Protein AF-A0A945B4C6-F1 (afdb_monomer)

Foldseek 3Di:
DDDPPPPDDDDPPPPPPPPPDPPVVVVVVVVVVVVVVLVVLLVLQLVCLVVCCVPPCVPCQLVLLVVQLVVLLVLLVVQVVPCPDDDDLSNQLVVQLVVCCCPVDVVVVVVVVLVCLQPQDDDPDPVSVVVNVVSVNVSSSSSNSSSLSSLLSSLVSVLVVLVVVLVVLLVVLLVLLLVLLVVCVVVVHDADLVVLVVLVVVLVCLSVVLSSCSNRDSHRDNNCVSSVVSSVSNSVSSNCNNNRDDDDD

Mean predicted aligned error: 11.09 Å

Sequence (249 aa):
MAVEQTQHSAPSQYVQRKKHVPLTLRILSGFFDLLGFLLLAWLIAVAIEWGGMMVIWPEEGSTHSERMLKQELGYLNDDFATSITGSSPALAAFDAAIFVKFYVFEWTHLIHFYDWLKNAPVDASSIRLSIARVAWTVSDYFQALMNTTLIFAVRVTVATLSMPAFLLIGTAALIDGLVQRELRIYGGGIERAMVYHHVKPWIKPAIMSTWFFYLGIPFSIHPNLIFVPAMIVFGMAIFLTSALFKKHL

Secondary structure (DSSP, 8-state):
--------PPP-----------HHHHHHHHHHHHHHHHHHHHHHHHHHHHHHHHHT-TTTTHHHHHHHHHHHHHHHHHHHHH--SSS-HHHHHHHHHHHHIIIIIITTTHHHHHHHHHT----S-HHHHHHHHHHHHHHHHHHHHHHHHHHHHHHHHHHHHHHHHHHHHHHHHHHHHHHHHHHHHHTTPPP-HHHHHHHGGGHHHHHHHHHHHHHH-SS---HHHHHHHHHHHHHHHHHHHHHT-----

Solvent-accessible surface area (backbone atoms only — not comparable to full-atom values): 13732 Å² total; per-residue (Å²): 136,84,82,81,79,78,79,80,77,76,82,80,79,76,76,77,73,76,76,84,70,56,69,68,60,54,53,50,50,50,51,52,52,49,52,51,50,52,52,51,44,50,54,49,35,46,51,50,50,58,48,32,33,71,72,75,37,59,90,49,43,34,54,50,37,50,51,36,41,54,46,50,54,45,54,32,52,55,57,43,78,70,47,90,78,64,91,42,74,40,54,58,22,51,51,43,27,51,49,49,46,42,63,66,29,56,73,64,43,49,54,61,53,46,54,53,36,64,64,53,80,86,54,98,49,76,68,54,44,54,51,43,54,52,32,45,54,52,32,34,58,49,49,28,48,52,34,46,51,39,44,46,42,27,45,52,41,50,55,57,68,45,46,62,54,47,50,54,43,36,51,50,24,33,54,53,12,44,53,50,29,50,53,35,63,77,66,71,54,86,84,52,60,67,56,29,68,67,39,55,71,48,48,62,51,41,57,52,46,50,53,51,51,68,58,50,50,97,62,73,69,68,64,64,76,56,51,50,62,43,41,50,54,37,18,52,35,37,18,50,36,40,34,32,57,86,72,89,128

pLDDT: mean 79.24, std 12.28, range [40.47, 95.56]

Structure (mmCIF, N/CA/C/O backbone):
data_AF-A0A945B4C6-F1
#
_entry.id   AF-A0A945B4C6-F1
#
loop_
_atom_site.group_PDB
_atom_site.id
_atom_site.type_symbol
_atom_site.label_atom_id
_atom_site.label_alt_id
_atom_site.label_comp_id
_atom_site.label_asym_id
_atom_site.label_entity_id
_atom_site.label_seq_id
_atom_site.pdbx_PDB_ins_code
_atom_site.Cartn_x
_atom_site.Cartn_y
_atom_site.Cartn_z
_atom_site.occupancy
_atom_site.B_iso_or_equiv
_atom_site.auth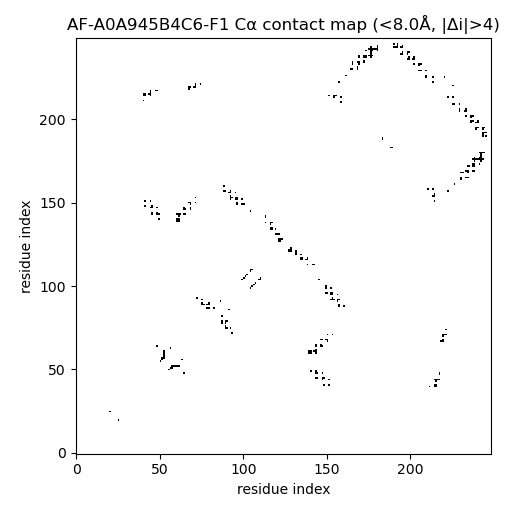_seq_id
_atom_site.auth_comp_id
_atom_site.auth_asym_id
_atom_site.auth_atom_id
_atom_site.pdbx_PDB_model_num
ATOM 1 N N . MET A 1 1 ? 9.397 -59.838 52.234 1.00 41.81 1 MET A N 1
ATOM 2 C CA . MET A 1 1 ? 9.387 -59.227 50.889 1.00 41.81 1 MET A CA 1
ATOM 3 C C . MET A 1 1 ? 8.924 -57.791 51.043 1.00 41.81 1 MET A C 1
ATOM 5 O O . MET A 1 1 ? 7.735 -57.563 51.209 1.00 41.81 1 MET A O 1
ATOM 9 N N . ALA A 1 2 ? 9.866 -56.853 51.124 1.00 41.44 2 ALA A N 1
ATOM 10 C CA . ALA A 1 2 ? 9.565 -55.427 51.142 1.00 41.44 2 ALA A CA 1
ATOM 11 C C . ALA A 1 2 ? 9.464 -54.963 49.685 1.00 41.44 2 ALA A C 1
ATOM 13 O O . ALA A 1 2 ? 10.408 -55.145 48.920 1.00 41.44 2 ALA A O 1
ATOM 14 N N . VAL A 1 3 ? 8.296 -54.460 49.291 1.00 47.47 3 VAL A N 1
ATOM 15 C CA . VAL A 1 3 ? 8.064 -53.903 47.957 1.00 47.47 3 VAL A CA 1
ATOM 16 C C . VAL A 1 3 ? 8.621 -52.485 47.961 1.00 47.47 3 VAL A C 1
ATOM 18 O O . VAL A 1 3 ? 8.079 -51.592 48.608 1.00 47.47 3 VAL A O 1
ATOM 21 N N . GLU A 1 4 ? 9.741 -52.313 47.273 1.00 46.88 4 GLU A N 1
ATOM 22 C CA . GLU A 1 4 ? 10.384 -51.034 47.005 1.00 46.88 4 GLU A CA 1
ATOM 23 C C . GLU A 1 4 ? 9.466 -50.213 46.083 1.00 46.88 4 GLU A C 1
ATOM 25 O O . GLU A 1 4 ? 9.314 -50.507 44.897 1.00 46.88 4 GLU A O 1
ATOM 30 N N . GLN A 1 5 ? 8.767 -49.224 46.647 1.00 50.06 5 GLN A N 1
ATOM 31 C CA . GLN A 1 5 ? 7.977 -48.270 45.872 1.00 50.06 5 GLN A CA 1
ATOM 32 C C . GLN A 1 5 ? 8.931 -47.347 45.112 1.00 50.06 5 GLN A C 1
ATOM 34 O O . GLN A 1 5 ? 9.469 -46.385 45.657 1.00 50.06 5 GLN A O 1
ATOM 39 N N . THR A 1 6 ? 9.128 -47.638 43.831 1.00 50.03 6 THR A N 1
ATOM 40 C CA . THR A 1 6 ? 9.821 -46.758 42.895 1.00 50.03 6 THR A CA 1
ATOM 41 C C . THR A 1 6 ? 9.000 -45.484 42.688 1.00 50.03 6 THR A C 1
ATOM 43 O O . THR A 1 6 ? 7.986 -45.450 41.993 1.00 50.03 6 THR A O 1
ATOM 46 N N . GLN A 1 7 ? 9.452 -44.407 43.326 1.0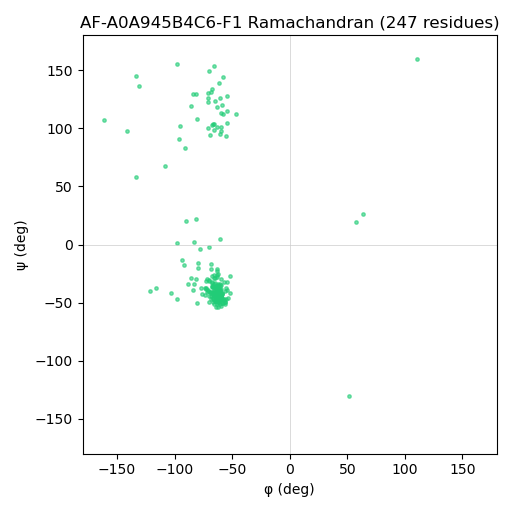0 48.84 7 GLN A N 1
ATOM 47 C CA . GLN A 1 7 ? 8.984 -43.043 43.115 1.00 48.84 7 GLN A CA 1
ATOM 48 C C . GLN A 1 7 ? 9.213 -42.657 41.643 1.00 48.84 7 GLN A C 1
ATOM 50 O O . GLN A 1 7 ? 10.330 -42.349 41.231 1.00 48.84 7 GLN A O 1
ATOM 55 N N . HIS A 1 8 ? 8.159 -42.693 40.827 1.00 48.56 8 HIS A N 1
ATOM 56 C CA . HIS A 1 8 ? 8.165 -42.076 39.502 1.00 48.56 8 HIS A CA 1
ATOM 57 C C . HIS A 1 8 ? 8.231 -40.553 39.668 1.00 48.56 8 HIS A C 1
ATOM 59 O O . HIS A 1 8 ? 7.246 -39.897 40.007 1.00 48.56 8 HIS A O 1
ATOM 65 N N . SER A 1 9 ? 9.417 -39.992 39.452 1.00 52.03 9 SER A N 1
ATOM 66 C CA . SER A 1 9 ? 9.641 -38.558 39.322 1.00 52.03 9 SER A CA 1
ATOM 67 C C . SER A 1 9 ? 8.894 -38.034 38.092 1.00 52.03 9 SER A C 1
ATOM 69 O O . SER A 1 9 ? 9.147 -38.439 36.959 1.00 52.03 9 SER A O 1
ATOM 71 N N . ALA A 1 10 ? 7.941 -37.128 38.315 1.00 52.56 10 ALA A N 1
ATOM 72 C CA . ALA A 1 10 ? 7.267 -36.414 37.238 1.00 52.56 10 ALA A CA 1
ATOM 73 C C . ALA A 1 10 ? 8.290 -35.576 36.440 1.00 52.56 10 ALA A C 1
ATOM 75 O O . ALA A 1 10 ? 9.156 -34.943 37.053 1.00 52.56 10 ALA A O 1
ATOM 76 N N . PRO A 1 11 ? 8.205 -35.523 35.097 1.00 47.62 11 PRO A N 1
ATOM 77 C CA . PRO A 1 11 ? 9.085 -34.674 34.309 1.00 47.62 11 PRO A CA 1
ATOM 78 C C . PRO A 1 11 ? 8.804 -33.208 34.647 1.00 47.62 11 PRO A C 1
ATOM 80 O O . PRO A 1 11 ? 7.673 -32.728 34.537 1.00 47.62 11 PRO A O 1
ATOM 83 N N . SER A 1 12 ? 9.845 -32.491 35.069 1.00 51.16 12 SER A N 1
ATOM 84 C CA . SER A 1 12 ? 9.800 -31.051 35.283 1.00 51.16 12 SER A CA 1
ATOM 85 C C . SER A 1 12 ? 9.399 -30.368 33.974 1.00 51.16 12 SER A C 1
ATOM 87 O O . SER A 1 12 ? 10.134 -30.363 32.987 1.00 51.16 12 SER A O 1
ATOM 89 N N . GLN A 1 13 ? 8.203 -29.778 33.944 1.00 51.09 13 GLN A N 1
ATOM 90 C CA . GLN A 1 13 ? 7.844 -28.844 32.887 1.00 51.09 13 GLN A CA 1
ATOM 91 C C . GLN A 1 13 ? 8.792 -27.650 32.995 1.00 51.09 13 GLN A C 1
ATOM 93 O O . GLN A 1 13 ? 8.626 -26.780 33.850 1.00 51.09 13 GLN A O 1
ATOM 98 N N . TYR A 1 14 ? 9.810 -27.614 32.136 1.00 46.25 14 TYR A N 1
ATOM 99 C CA . TYR A 1 14 ? 10.615 -26.424 31.917 1.00 46.25 14 TYR A CA 1
ATOM 100 C C . TYR A 1 14 ? 9.674 -25.325 31.426 1.00 46.25 14 TYR A C 1
ATOM 102 O O . TYR A 1 14 ? 9.318 -25.258 30.249 1.00 46.25 14 TYR A O 1
ATOM 110 N N . VAL A 1 15 ? 9.246 -24.463 32.348 1.00 54.84 15 VAL A N 1
ATOM 111 C CA . VAL A 1 15 ? 8.607 -23.193 32.026 1.00 54.84 15 VAL A CA 1
ATOM 112 C C . VAL A 1 15 ? 9.641 -22.406 31.230 1.00 54.84 15 VAL A C 1
ATOM 114 O O . VAL A 1 15 ? 10.547 -21.793 31.792 1.00 54.84 15 VAL A O 1
ATOM 117 N N . GLN A 1 16 ? 9.544 -22.487 29.903 1.00 52.88 16 GLN A N 1
ATOM 118 C CA . GLN A 1 16 ? 10.288 -21.668 28.954 1.00 52.88 16 GLN A CA 1
ATOM 119 C C . GLN A 1 16 ? 10.013 -20.203 29.306 1.00 52.88 16 GLN A C 1
ATOM 121 O O . GLN A 1 16 ? 9.003 -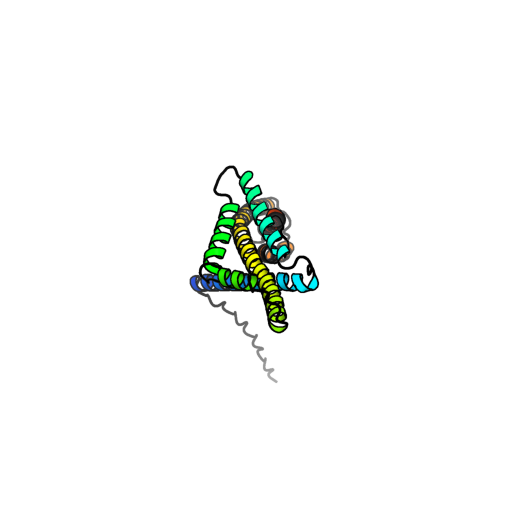19.617 28.909 1.00 52.88 16 GLN A O 1
ATOM 126 N N . ARG A 1 17 ? 10.891 -19.617 30.125 1.00 51.50 17 ARG A N 1
ATOM 127 C CA . ARG A 1 17 ? 10.840 -18.211 30.507 1.00 51.50 17 ARG A CA 1
ATOM 128 C C . ARG A 1 17 ? 11.094 -17.420 29.233 1.00 51.50 17 ARG A C 1
ATOM 130 O O . ARG A 1 17 ? 12.240 -17.300 28.807 1.00 51.50 17 ARG A O 1
ATOM 137 N N . LYS A 1 18 ? 10.022 -16.935 28.591 1.00 59.25 18 LYS A N 1
ATOM 138 C CA . LYS A 1 18 ? 10.114 -16.056 27.418 1.00 59.25 18 LYS A CA 1
ATOM 139 C C . LYS A 1 18 ? 11.136 -14.970 27.736 1.00 59.25 18 LYS A C 1
ATOM 141 O O . LYS A 1 18 ? 10.917 -14.167 28.641 1.00 59.25 18 LYS A O 1
ATOM 146 N N . LYS A 1 19 ? 12.270 -15.000 27.034 1.00 63.59 19 LYS A N 1
ATOM 147 C CA . LYS A 1 19 ? 13.360 -14.042 27.212 1.00 63.59 19 LYS A CA 1
ATOM 148 C C . LYS A 1 19 ? 12.760 -12.646 27.041 1.00 63.59 19 LYS A C 1
ATOM 150 O O . LYS A 1 19 ? 12.238 -12.332 25.972 1.00 63.59 19 LYS A O 1
ATOM 155 N N . HIS A 1 20 ? 12.755 -11.850 28.109 1.00 63.00 20 HIS A N 1
ATOM 156 C CA . HIS A 1 20 ? 12.256 -10.480 28.070 1.00 63.00 20 HIS A CA 1
ATOM 157 C C . HIS A 1 20 ? 13.230 -9.654 27.234 1.00 63.00 20 HIS A C 1
ATOM 159 O O . HIS A 1 20 ? 14.272 -9.214 27.709 1.00 63.00 20 HIS A O 1
ATOM 165 N N . VAL A 1 21 ? 12.919 -9.530 25.949 1.00 76.25 21 VAL A N 1
ATOM 166 C CA . VAL A 1 21 ? 13.661 -8.688 25.016 1.00 76.25 21 VAL A CA 1
ATOM 167 C C . VAL A 1 21 ? 13.352 -7.229 25.374 1.00 76.25 21 VAL A C 1
ATOM 169 O O . VAL A 1 21 ? 12.168 -6.909 25.538 1.00 76.25 21 VAL A O 1
ATOM 172 N N . PRO A 1 22 ? 14.355 -6.347 25.533 1.00 85.06 22 PRO A N 1
ATOM 173 C CA . PRO A 1 22 ? 14.095 -4.940 25.821 1.00 85.06 22 PRO A CA 1
ATOM 174 C C . PRO A 1 22 ? 13.236 -4.315 24.714 1.00 85.06 22 PRO A C 1
ATOM 176 O O . PRO A 1 22 ? 13.368 -4.664 23.539 1.00 85.06 22 PRO A O 1
ATOM 179 N N . LEU A 1 23 ? 12.341 -3.396 25.095 1.00 83.00 23 LEU A N 1
ATOM 180 C CA . LEU A 1 23 ? 11.360 -2.782 24.190 1.00 83.00 23 LEU A CA 1
ATOM 181 C C . LEU A 1 23 ? 12.024 -2.152 22.955 1.00 83.00 23 LEU A C 1
ATOM 183 O O . LEU A 1 23 ? 11.520 -2.308 21.847 1.00 83.00 23 LEU A O 1
ATOM 187 N N . THR A 1 24 ? 13.182 -1.518 23.138 1.00 84.81 24 THR A N 1
ATOM 188 C CA . THR A 1 24 ? 13.981 -0.908 22.065 1.00 84.81 24 THR A CA 1
ATOM 189 C C . THR A 1 24 ? 14.401 -1.925 21.008 1.00 84.81 24 THR A C 1
ATOM 191 O O . THR A 1 24 ? 14.225 -1.688 19.818 1.00 84.81 24 THR A O 1
ATOM 194 N N . LEU A 1 25 ? 14.882 -3.095 21.432 1.00 85.19 25 LEU A N 1
ATOM 195 C CA . LEU A 1 25 ? 15.325 -4.156 20.530 1.00 85.19 25 LEU A CA 1
ATOM 196 C C . LEU A 1 25 ? 14.146 -4.799 19.788 1.00 85.19 25 LEU A C 1
ATOM 198 O O . LEU A 1 25 ? 14.299 -5.211 18.646 1.00 85.19 25 LEU A O 1
ATOM 202 N N . ARG A 1 26 ? 12.961 -4.836 20.411 1.00 83.56 26 ARG A N 1
ATOM 203 C CA . ARG A 1 26 ? 11.725 -5.322 19.780 1.00 83.56 26 ARG A CA 1
ATOM 204 C C . ARG A 1 26 ? 11.167 -4.349 18.736 1.00 83.56 26 ARG A C 1
ATOM 206 O O . ARG A 1 26 ? 10.640 -4.790 17.720 1.00 83.56 26 ARG A O 1
ATOM 213 N N . ILE A 1 27 ? 11.258 -3.042 18.988 1.00 86.50 27 ILE A N 1
ATOM 214 C CA . ILE A 1 27 ? 10.888 -2.013 18.002 1.00 86.50 27 ILE A CA 1
ATOM 215 C C . ILE A 1 27 ? 11.864 -2.067 16.825 1.00 86.50 27 ILE A C 1
ATOM 217 O O . ILE A 1 27 ? 11.433 -2.095 15.677 1.00 86.50 27 ILE A O 1
ATOM 221 N N . LEU A 1 28 ? 13.164 -2.154 17.116 1.00 89.25 28 LEU A N 1
ATOM 222 C CA . LEU A 1 28 ? 14.202 -2.243 16.096 1.00 89.25 28 LEU A CA 1
ATOM 223 C C . LEU A 1 28 ? 14.050 -3.501 15.232 1.00 89.25 28 LEU A C 1
ATOM 225 O O . LEU A 1 28 ? 14.085 -3.399 14.011 1.00 89.25 28 LEU A O 1
ATOM 229 N N . SER A 1 29 ? 13.827 -4.672 15.841 1.00 86.62 29 SER A N 1
ATOM 230 C CA . SER A 1 29 ? 13.591 -5.903 15.078 1.00 86.62 29 SER A CA 1
ATOM 231 C C . SER A 1 29 ? 12.341 -5.785 14.206 1.00 86.62 29 SER A C 1
ATOM 233 O O . SER A 1 29 ? 12.396 -6.110 13.030 1.00 86.62 29 SER A O 1
ATOM 235 N N . GLY A 1 30 ? 11.248 -5.229 14.744 1.00 86.19 30 GLY A N 1
ATOM 236 C CA . GLY A 1 30 ? 10.017 -5.016 13.982 1.00 86.19 30 GLY A CA 1
ATOM 237 C C . GLY A 1 30 ? 10.186 -4.061 12.795 1.00 86.19 30 GLY A C 1
ATOM 238 O O . GLY A 1 30 ? 9.563 -4.268 11.758 1.00 86.19 30 GLY A O 1
ATOM 239 N N . PHE A 1 31 ? 11.045 -3.045 12.916 1.00 86.81 31 PHE A N 1
ATOM 240 C CA . PHE A 1 31 ? 11.385 -2.156 11.804 1.00 86.81 31 PHE A CA 1
ATOM 241 C C . PHE A 1 31 ? 12.116 -2.903 10.681 1.00 86.81 31 PHE A C 1
ATOM 243 O O . PHE A 1 31 ? 11.747 -2.767 9.517 1.00 86.81 31 PHE A O 1
ATOM 250 N N . PHE A 1 32 ? 13.112 -3.729 11.018 1.00 88.81 32 PHE A N 1
ATOM 251 C CA . PHE A 1 32 ? 13.812 -4.545 10.022 1.00 88.81 32 PHE A CA 1
ATOM 252 C C . PHE A 1 32 ? 12.913 -5.620 9.405 1.00 88.81 32 PHE A C 1
ATOM 254 O O . PHE A 1 32 ? 13.004 -5.855 8.203 1.00 88.81 32 PHE A O 1
ATOM 261 N N . ASP A 1 33 ? 12.010 -6.217 10.185 1.00 87.06 33 ASP A N 1
ATOM 262 C CA . ASP A 1 33 ? 11.016 -7.168 9.679 1.00 87.06 33 ASP A CA 1
ATOM 263 C C . ASP A 1 33 ? 10.071 -6.494 8.670 1.00 87.06 33 ASP A C 1
ATOM 265 O O . ASP A 1 33 ? 9.788 -7.055 7.611 1.00 87.06 33 ASP A O 1
ATOM 269 N N . LEU A 1 34 ? 9.618 -5.267 8.961 1.00 86.62 34 LEU A N 1
ATOM 270 C CA . LEU A 1 34 ? 8.797 -4.473 8.044 1.00 86.62 34 LEU A CA 1
ATOM 271 C C . LEU A 1 34 ? 9.572 -4.116 6.772 1.00 86.62 34 LEU A C 1
ATOM 273 O O . LEU A 1 34 ? 9.042 -4.266 5.674 1.00 86.62 34 LEU A O 1
ATOM 277 N N . LEU A 1 35 ? 10.823 -3.673 6.906 1.00 87.62 35 LEU A N 1
ATOM 278 C CA . LEU A 1 35 ? 11.669 -3.338 5.763 1.00 87.62 35 LEU A CA 1
ATOM 279 C C . LEU A 1 35 ? 11.918 -4.565 4.876 1.00 87.62 35 LEU A C 1
ATOM 281 O O . LEU A 1 35 ? 11.798 -4.476 3.657 1.00 87.62 35 LEU A O 1
ATOM 285 N N . GLY A 1 36 ? 12.205 -5.718 5.485 1.00 88.31 36 GLY A N 1
ATOM 286 C CA . GLY A 1 36 ? 12.364 -6.988 4.781 1.00 88.31 36 GLY A CA 1
ATOM 287 C C . GLY A 1 36 ? 11.081 -7.429 4.078 1.00 88.31 36 GLY A C 1
ATOM 288 O O . GLY A 1 36 ? 11.134 -7.866 2.932 1.00 88.31 36 GLY A O 1
ATOM 289 N N . PHE A 1 37 ? 9.923 -7.256 4.721 1.00 88.31 37 PHE A N 1
ATOM 290 C CA . PHE A 1 37 ? 8.619 -7.523 4.112 1.00 88.31 37 PHE A CA 1
ATOM 291 C C . PHE A 1 37 ? 8.349 -6.619 2.904 1.00 88.31 37 PHE A C 1
ATOM 293 O O . PHE A 1 37 ? 7.941 -7.118 1.858 1.00 88.31 37 PHE A O 1
ATOM 300 N N . LEU A 1 38 ? 8.602 -5.312 3.021 1.00 89.56 38 LEU A N 1
ATOM 301 C CA . LEU A 1 38 ? 8.417 -4.364 1.920 1.00 89.56 38 LEU A CA 1
ATOM 302 C C . LEU A 1 38 ? 9.365 -4.662 0.758 1.00 89.56 38 LEU A C 1
ATOM 304 O O . LEU A 1 38 ? 8.935 -4.659 -0.391 1.00 89.56 38 LEU A O 1
ATOM 308 N N . LEU A 1 39 ? 10.629 -4.979 1.045 1.00 89.44 39 LEU A N 1
ATOM 309 C CA . LEU A 1 39 ? 11.600 -5.354 0.021 1.00 89.44 39 LEU A CA 1
ATOM 310 C C . LEU A 1 39 ? 11.186 -6.647 -0.688 1.00 89.44 39 LEU A C 1
ATOM 312 O O . LEU A 1 39 ? 11.222 -6.711 -1.913 1.00 89.44 39 LEU A O 1
ATOM 316 N N . LEU A 1 40 ? 10.740 -7.659 0.061 1.00 90.38 40 LEU A N 1
ATOM 317 C CA . LEU A 1 40 ? 10.232 -8.902 -0.515 1.00 90.38 40 LEU A CA 1
ATOM 318 C C . LEU A 1 40 ? 8.987 -8.655 -1.379 1.00 90.38 40 LEU A C 1
ATOM 320 O O . LEU A 1 40 ? 8.904 -9.180 -2.485 1.00 90.38 40 LEU A O 1
ATOM 324 N N . ALA A 1 41 ? 8.041 -7.843 -0.903 1.00 89.06 41 ALA A N 1
ATOM 325 C CA . ALA A 1 41 ? 6.839 -7.488 -1.653 1.00 89.06 41 ALA A CA 1
ATOM 326 C C . ALA A 1 41 ? 7.177 -6.725 -2.943 1.00 89.06 41 ALA A C 1
ATOM 328 O O . ALA A 1 41 ? 6.598 -7.016 -3.986 1.00 89.06 41 ALA A O 1
ATOM 329 N N . TRP A 1 42 ? 8.150 -5.811 -2.897 1.00 90.69 42 TRP A N 1
ATOM 330 C CA . TRP A 1 42 ? 8.641 -5.099 -4.075 1.00 90.69 42 TRP A CA 1
ATOM 331 C C . TRP A 1 42 ? 9.295 -6.045 -5.088 1.00 90.69 42 TRP A C 1
ATOM 333 O O . TRP A 1 42 ? 8.961 -5.996 -6.268 1.00 90.69 42 TRP A O 1
ATOM 343 N N . LEU A 1 43 ? 10.159 -6.964 -4.639 1.00 90.75 43 LEU A N 1
ATOM 344 C CA . LEU A 1 43 ? 10.766 -7.970 -5.518 1.00 90.75 43 LEU A CA 1
ATOM 345 C C . LEU A 1 43 ? 9.711 -8.865 -6.176 1.00 90.75 43 LEU A C 1
ATOM 347 O O . LEU A 1 43 ? 9.812 -9.160 -7.364 1.00 90.75 43 LEU A O 1
ATOM 351 N N . ILE A 1 44 ? 8.691 -9.275 -5.418 1.00 90.12 44 ILE A N 1
ATOM 352 C CA . ILE A 1 44 ? 7.567 -10.049 -5.951 1.00 90.12 44 ILE A CA 1
ATOM 353 C C . ILE A 1 44 ? 6.795 -9.222 -6.984 1.00 90.12 44 ILE A C 1
ATOM 355 O O . ILE A 1 44 ? 6.504 -9.742 -8.055 1.00 90.12 44 ILE A O 1
ATOM 359 N N . ALA A 1 45 ? 6.507 -7.945 -6.715 1.00 88.56 45 ALA A N 1
ATOM 360 C CA . ALA A 1 45 ? 5.805 -7.073 -7.657 1.00 88.56 45 ALA A CA 1
ATOM 361 C C . ALA A 1 45 ? 6.577 -6.914 -8.978 1.00 88.56 45 ALA A C 1
ATOM 363 O O . ALA A 1 45 ? 5.998 -7.074 -10.049 1.00 88.56 45 ALA A O 1
ATOM 364 N N . VAL A 1 46 ? 7.895 -6.692 -8.911 1.00 89.06 46 VAL A N 1
ATOM 365 C CA . VAL A 1 46 ? 8.767 -6.625 -10.097 1.00 89.06 46 VAL A CA 1
ATOM 366 C C . VAL A 1 46 ? 8.788 -7.957 -10.849 1.00 89.06 46 VAL A C 1
ATOM 368 O O . VAL A 1 46 ? 8.676 -7.975 -12.071 1.00 89.06 46 VAL A O 1
ATOM 371 N N . ALA A 1 47 ? 8.898 -9.081 -10.135 1.00 89.62 47 ALA A N 1
ATOM 372 C CA . ALA A 1 47 ? 8.897 -10.405 -10.750 1.00 89.62 47 ALA A CA 1
ATOM 373 C C . ALA A 1 47 ? 7.561 -10.728 -11.436 1.00 89.62 47 ALA A C 1
ATOM 375 O O . ALA A 1 47 ? 7.559 -11.331 -12.509 1.00 89.62 47 ALA A O 1
ATOM 376 N N . ILE A 1 48 ? 6.435 -10.316 -10.844 1.00 88.00 48 ILE A N 1
ATOM 377 C CA . ILE A 1 48 ? 5.107 -10.454 -11.449 1.00 88.00 48 ILE A CA 1
ATOM 378 C C . ILE A 1 48 ? 5.004 -9.583 -12.700 1.00 88.00 48 ILE A C 1
ATOM 380 O O . ILE A 1 48 ? 4.517 -10.077 -13.711 1.00 88.00 48 ILE A O 1
ATOM 384 N N . GLU A 1 49 ? 5.485 -8.337 -12.669 1.00 88.56 49 GLU A N 1
ATOM 385 C CA . GLU A 1 49 ? 5.450 -7.453 -13.839 1.00 88.56 49 GLU A CA 1
ATOM 386 C C . GLU A 1 49 ? 6.279 -8.028 -14.993 1.00 88.56 49 GLU A C 1
ATOM 388 O O . GLU A 1 49 ? 5.784 -8.182 -16.108 1.00 88.56 49 GLU A O 1
ATOM 393 N N . TRP A 1 50 ? 7.521 -8.438 -14.720 1.00 88.19 50 TRP A N 1
ATOM 394 C CA . TRP A 1 50 ? 8.390 -9.046 -15.729 1.00 88.19 50 TRP A CA 1
ATOM 395 C C . TRP A 1 50 ? 7.840 -10.379 -16.245 1.00 88.19 50 TRP A C 1
ATOM 397 O O . TRP A 1 50 ? 7.880 -10.636 -17.447 1.00 88.19 50 TRP A O 1
ATOM 407 N N . GLY A 1 51 ? 7.292 -11.223 -15.366 1.00 85.94 51 GLY A N 1
ATOM 408 C CA . GLY A 1 51 ? 6.629 -12.466 -15.766 1.00 85.94 51 GLY A CA 1
ATOM 409 C C . GLY A 1 51 ? 5.367 -12.213 -16.594 1.00 85.94 51 GLY A C 1
ATOM 410 O O . GLY A 1 51 ? 5.099 -12.927 -17.561 1.00 85.94 51 GLY A O 1
ATOM 411 N N . GLY A 1 52 ? 4.620 -11.163 -16.262 1.00 83.88 52 GLY A N 1
ATOM 412 C CA . GLY A 1 52 ? 3.449 -10.718 -17.000 1.00 83.88 52 GLY A CA 1
ATOM 413 C C . GLY A 1 52 ? 3.795 -10.233 -18.403 1.00 83.88 52 GLY A C 1
ATOM 414 O O . GLY A 1 52 ? 3.150 -10.672 -19.353 1.00 83.88 52 GLY A O 1
ATOM 415 N N . MET A 1 53 ? 4.877 -9.466 -18.563 1.00 84.44 53 MET A N 1
ATOM 416 C CA . MET A 1 53 ? 5.401 -9.079 -19.880 1.00 84.44 53 MET A CA 1
ATOM 417 C C . MET A 1 53 ? 5.795 -10.290 -20.741 1.00 84.44 53 MET A C 1
ATOM 419 O O . MET A 1 53 ? 5.710 -10.224 -21.960 1.00 84.44 53 MET A O 1
ATOM 423 N N . MET A 1 54 ? 6.213 -11.408 -20.138 1.00 82.94 54 MET A N 1
ATOM 424 C CA . MET A 1 54 ? 6.588 -12.613 -20.892 1.00 82.94 54 MET A CA 1
ATOM 425 C C . MET A 1 54 ? 5.393 -13.490 -21.287 1.00 82.94 54 MET A C 1
ATOM 427 O O . MET A 1 54 ? 5.449 -14.151 -22.322 1.00 82.94 54 MET A O 1
ATOM 431 N N . VAL A 1 55 ? 4.346 -13.555 -20.455 1.00 82.69 55 VAL A N 1
ATOM 432 C CA . VAL A 1 55 ? 3.295 -14.586 -20.575 1.00 82.69 55 VAL A CA 1
ATOM 433 C C . VAL A 1 55 ? 1.897 -14.006 -20.773 1.00 82.69 55 VAL A C 1
ATOM 435 O O . VAL A 1 55 ? 1.110 -14.572 -21.526 1.00 82.69 55 VAL A O 1
ATOM 438 N N . ILE A 1 56 ? 1.563 -12.915 -20.083 1.00 78.94 56 ILE A N 1
ATOM 439 C CA . ILE A 1 56 ? 0.178 -12.441 -19.944 1.00 78.94 56 ILE A CA 1
ATOM 440 C C . ILE A 1 56 ? -0.098 -11.239 -20.858 1.00 78.94 56 ILE A C 1
ATOM 442 O O . ILE A 1 56 ? -1.150 -11.194 -21.491 1.00 78.94 56 ILE A O 1
ATOM 446 N N . TRP A 1 57 ? 0.835 -10.289 -20.963 1.00 78.81 57 TRP A N 1
ATOM 447 C CA . TRP A 1 57 ? 0.712 -9.078 -21.789 1.00 78.81 57 TRP A CA 1
ATOM 448 C C . TRP A 1 57 ? 1.967 -8.799 -22.640 1.00 78.81 57 TRP A C 1
ATOM 450 O O . TRP A 1 57 ? 2.549 -7.714 -22.559 1.00 78.81 57 TRP A O 1
ATOM 460 N N . PRO A 1 58 ? 2.381 -9.745 -23.506 1.00 74.06 58 PRO A N 1
ATOM 461 C CA . PRO A 1 58 ? 3.572 -9.577 -24.344 1.00 74.06 58 PRO A CA 1
ATOM 462 C C . PRO A 1 58 ? 3.462 -8.420 -25.344 1.00 74.06 58 PRO A C 1
ATOM 464 O O . PRO A 1 58 ? 4.476 -7.835 -25.709 1.00 74.06 58 PRO A O 1
ATOM 467 N N . GLU A 1 59 ? 2.240 -8.062 -25.749 1.00 71.94 59 GLU A N 1
ATOM 468 C CA . GLU A 1 59 ? 1.981 -6.976 -26.702 1.00 71.94 59 GLU A CA 1
ATOM 469 C C . GLU A 1 59 ? 2.003 -5.582 -26.045 1.00 71.94 59 GLU A C 1
ATOM 471 O O . GLU A 1 59 ? 2.339 -4.599 -26.701 1.00 71.94 59 GLU A O 1
ATOM 476 N N . GLU A 1 60 ? 1.646 -5.472 -24.755 1.00 70.81 60 GLU A N 1
ATOM 477 C CA . GLU A 1 60 ? 1.671 -4.187 -24.030 1.00 70.81 60 GLU A CA 1
ATOM 478 C C . GLU A 1 60 ? 3.060 -3.887 -23.443 1.00 70.81 60 GLU A C 1
ATOM 480 O O . GLU A 1 60 ? 3.423 -2.713 -23.323 1.00 70.81 60 GLU A O 1
ATOM 485 N N . GLY A 1 61 ? 3.848 -4.916 -23.099 1.00 79.94 61 GLY A N 1
ATOM 486 C CA . GLY A 1 61 ? 5.205 -4.759 -22.567 1.00 79.94 61 GLY A CA 1
ATOM 487 C C . GLY A 1 61 ? 5.252 -3.782 -21.386 1.00 79.94 61 GLY A C 1
ATOM 488 O O . GLY A 1 61 ? 4.433 -3.866 -20.468 1.00 79.94 61 GLY A O 1
ATOM 489 N N . SER A 1 62 ? 6.169 -2.810 -21.426 1.00 77.31 62 SER A N 1
ATOM 490 C CA . SER A 1 62 ? 6.261 -1.762 -20.395 1.00 77.31 62 SER A CA 1
ATOM 491 C C . SER A 1 62 ? 5.091 -0.769 -20.375 1.00 77.31 62 SER A C 1
ATOM 493 O O . SER A 1 62 ? 4.875 -0.095 -19.361 1.00 77.31 62 SER A O 1
ATOM 495 N N . THR A 1 63 ? 4.296 -0.694 -21.446 1.00 80.38 63 THR A N 1
ATOM 496 C CA . THR A 1 63 ? 3.149 0.223 -21.554 1.00 80.38 63 THR A CA 1
ATOM 497 C C . THR A 1 63 ? 2.062 -0.113 -20.531 1.00 80.38 63 THR A C 1
ATOM 499 O O . THR A 1 63 ? 1.367 0.791 -20.060 1.00 80.38 63 THR A O 1
ATOM 502 N N . HIS A 1 64 ? 1.947 -1.385 -20.122 1.00 82.81 64 HIS A N 1
ATOM 503 C CA . HIS A 1 64 ? 1.031 -1.809 -19.055 1.00 82.81 64 HIS A CA 1
ATOM 504 C C . HIS A 1 64 ? 1.355 -1.093 -17.739 1.00 82.81 64 HIS A C 1
ATOM 506 O O . HIS A 1 64 ? 0.495 -0.410 -17.179 1.00 82.81 64 HIS A O 1
ATOM 512 N N . SER A 1 65 ? 2.617 -1.147 -17.300 1.00 80.50 65 SER A N 1
ATOM 513 C CA . SER A 1 65 ? 3.079 -0.451 -16.092 1.00 80.50 65 SER A CA 1
ATOM 514 C C . SER A 1 65 ? 2.904 1.074 -16.167 1.00 80.50 65 SER A C 1
ATOM 516 O O . SER A 1 65 ? 2.585 1.713 -15.166 1.00 80.50 65 SER A O 1
ATOM 518 N N . GLU A 1 66 ? 3.056 1.677 -17.351 1.00 81.19 66 GLU A N 1
ATOM 519 C CA . GLU A 1 66 ? 2.855 3.119 -17.543 1.00 81.19 66 GLU A CA 1
ATOM 520 C C . GLU A 1 66 ? 1.375 3.502 -17.423 1.00 81.19 66 GLU A C 1
ATOM 522 O O . GLU A 1 66 ? 1.026 4.479 -16.753 1.00 81.19 66 GLU A O 1
ATOM 527 N N . ARG A 1 67 ? 0.488 2.715 -18.042 1.00 86.12 67 ARG A N 1
ATOM 528 C CA . ARG A 1 67 ? -0.964 2.883 -17.920 1.00 86.12 67 ARG A CA 1
ATOM 529 C C . ARG A 1 67 ? -1.409 2.695 -16.474 1.00 86.12 67 ARG A C 1
ATOM 531 O O . ARG A 1 67 ? -2.204 3.496 -15.987 1.00 86.12 67 ARG A O 1
ATOM 538 N N . MET A 1 68 ? -0.871 1.688 -15.791 1.00 85.25 68 MET A N 1
ATOM 539 C CA . MET A 1 68 ? -1.133 1.417 -14.378 1.00 85.25 68 MET A CA 1
ATOM 540 C C . MET A 1 68 ? -0.715 2.610 -13.508 1.00 85.25 68 MET A C 1
ATOM 542 O O . MET A 1 68 ? -1.505 3.097 -12.704 1.00 85.25 68 MET A O 1
ATOM 546 N N . LEU A 1 69 ? 0.482 3.163 -13.727 1.00 83.25 69 LEU A N 1
ATOM 547 C CA . LEU A 1 69 ? 0.945 4.348 -13.004 1.00 83.25 69 LEU A CA 1
ATOM 548 C C . LEU A 1 69 ? 0.023 5.551 -13.246 1.00 83.25 69 LEU A C 1
ATOM 550 O O . LEU A 1 69 ? -0.381 6.213 -12.296 1.00 83.25 69 LEU A O 1
ATOM 554 N N . LYS A 1 70 ? -0.365 5.812 -14.500 1.00 83.69 70 LYS A N 1
ATOM 555 C CA . LYS A 1 70 ? -1.308 6.893 -14.836 1.00 83.69 70 LYS A CA 1
ATOM 556 C C . LYS A 1 70 ? -2.669 6.708 -14.161 1.00 83.69 70 LYS A C 1
ATOM 558 O O . LYS A 1 70 ? -3.243 7.689 -13.701 1.00 83.69 70 LYS A O 1
ATOM 563 N N . GLN A 1 71 ? -3.172 5.477 -14.083 1.00 83.62 71 GLN A N 1
ATOM 564 C CA . GLN A 1 71 ? -4.439 5.163 -13.418 1.00 83.62 71 GLN A CA 1
ATOM 565 C C . GLN A 1 71 ? -4.362 5.357 -11.902 1.00 83.62 71 GLN A C 1
ATOM 567 O O . GLN A 1 71 ? -5.254 5.981 -11.337 1.00 83.62 71 GLN A O 1
ATOM 572 N N . GLU A 1 72 ? -3.291 4.893 -11.254 1.00 82.06 72 GLU A N 1
ATOM 573 C CA . GLU A 1 72 ? -3.068 5.114 -9.816 1.00 82.06 72 GLU A CA 1
ATOM 574 C C . GLU A 1 72 ? -3.017 6.613 -9.497 1.00 82.06 72 GLU A C 1
ATOM 576 O O . GLU A 1 72 ? -3.707 7.081 -8.597 1.00 82.06 72 GLU A O 1
ATOM 581 N N . LEU A 1 73 ? -2.274 7.395 -10.287 1.00 79.12 73 LEU A N 1
ATOM 582 C CA . LEU A 1 73 ? -2.225 8.854 -10.135 1.00 79.12 73 LEU A CA 1
ATOM 583 C C . LEU A 1 73 ? -3.589 9.509 -10.427 1.00 79.12 73 LEU A C 1
ATOM 585 O O . LEU A 1 73 ? -3.940 10.501 -9.791 1.00 79.12 73 LEU A O 1
ATOM 589 N N . GLY A 1 74 ? -4.373 8.949 -11.353 1.00 79.19 74 GLY A N 1
ATOM 590 C CA . GLY A 1 74 ? -5.742 9.379 -11.640 1.00 79.19 74 GLY A CA 1
ATOM 591 C C . GLY A 1 74 ? -6.679 9.205 -10.443 1.00 79.1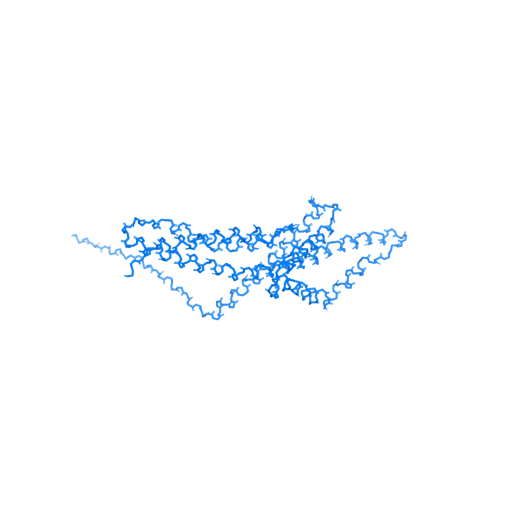9 74 GLY A C 1
ATOM 592 O O . GLY A 1 74 ? -7.339 10.164 -10.056 1.00 79.19 74 GLY A O 1
ATOM 593 N N . TYR A 1 75 ? -6.669 8.034 -9.798 1.00 75.88 75 TYR A N 1
ATOM 594 C CA . TYR A 1 75 ? -7.469 7.791 -8.588 1.00 75.88 75 TYR A CA 1
ATOM 595 C C . TYR A 1 75 ? -7.125 8.768 -7.469 1.00 75.88 75 TYR A C 1
ATOM 597 O O . TYR A 1 75 ? -8.011 9.331 -6.833 1.00 75.88 75 TYR A O 1
ATOM 605 N N . LEU A 1 76 ? -5.831 9.025 -7.278 1.00 72.19 76 LEU A N 1
ATOM 606 C CA . LEU A 1 76 ? -5.371 10.011 -6.312 1.00 72.19 76 LEU A CA 1
ATOM 607 C C . LEU A 1 76 ? -5.920 11.411 -6.633 1.00 72.19 76 LEU A C 1
ATOM 609 O O . LEU A 1 76 ? -6.411 12.090 -5.735 1.00 72.19 76 LEU A O 1
ATOM 613 N N . ASN A 1 77 ? -5.876 11.834 -7.900 1.00 73.44 77 ASN A N 1
ATOM 614 C CA . ASN A 1 77 ? -6.385 13.134 -8.348 1.00 73.44 77 ASN A CA 1
ATOM 615 C C . ASN A 1 77 ? -7.912 13.291 -8.181 1.00 73.44 77 ASN A C 1
ATOM 617 O O . ASN A 1 77 ? -8.386 14.371 -7.825 1.00 73.44 77 ASN A O 1
ATOM 621 N N . ASP A 1 78 ? -8.684 12.232 -8.400 1.00 71.44 78 ASP A N 1
ATOM 622 C CA . ASP A 1 78 ? -10.141 12.267 -8.222 1.00 71.44 78 ASP A CA 1
ATOM 623 C C . ASP A 1 78 ? -10.529 12.358 -6.731 1.00 71.44 78 ASP A C 1
ATOM 625 O O . ASP A 1 78 ? -11.408 13.143 -6.348 1.00 71.44 78 ASP A O 1
ATOM 629 N N . ASP A 1 79 ? -9.810 11.637 -5.864 1.00 66.75 79 ASP A N 1
ATOM 630 C CA . ASP A 1 79 ? -9.954 11.717 -4.402 1.00 66.75 79 ASP A CA 1
ATOM 631 C C . ASP A 1 79 ? -9.536 13.100 -3.849 1.00 66.75 79 ASP A C 1
ATOM 633 O O . ASP A 1 79 ? -10.063 13.579 -2.837 1.00 66.75 79 ASP A O 1
ATOM 637 N N . PHE A 1 80 ? -8.614 13.793 -4.527 1.00 58.56 80 PHE A N 1
ATOM 638 C CA . PHE A 1 80 ? -8.268 15.189 -4.239 1.00 58.56 80 PHE A CA 1
ATOM 639 C C . PHE A 1 80 ? -9.403 16.160 -4.533 1.00 58.56 80 PHE A C 1
ATOM 641 O O . PHE A 1 80 ? -9.703 17.011 -3.698 1.00 58.56 80 PHE A O 1
ATOM 648 N N . ALA A 1 81 ? -10.010 16.062 -5.719 1.00 60.81 81 ALA A N 1
ATOM 649 C CA . ALA A 1 81 ? -11.038 17.000 -6.168 1.00 60.81 81 ALA A CA 1
ATOM 650 C C . ALA A 1 81 ? -12.281 16.978 -5.262 1.00 60.81 81 ALA A C 1
ATOM 652 O O . ALA A 1 81 ? -13.003 17.969 -5.152 1.00 60.81 81 ALA A O 1
ATOM 653 N N . THR A 1 82 ? -12.512 15.853 -4.590 1.00 62.19 82 THR A N 1
ATOM 654 C CA . THR A 1 82 ? -13.636 15.631 -3.677 1.00 62.19 82 THR A CA 1
ATOM 655 C C . THR A 1 82 ? -13.320 15.976 -2.216 1.00 62.19 82 THR A C 1
ATOM 657 O O . THR A 1 82 ? -14.241 16.215 -1.432 1.00 62.19 82 THR A O 1
ATOM 660 N N . SER A 1 83 ? -12.043 16.078 -1.834 1.00 58.25 83 SER A N 1
ATOM 661 C CA . SER A 1 83 ? -11.615 16.364 -0.458 1.00 58.25 83 SER A CA 1
ATOM 662 C C . SER A 1 83 ? -11.455 17.871 -0.213 1.00 58.25 83 SER A C 1
ATOM 664 O O . SER A 1 83 ? -10.359 18.418 -0.259 1.00 58.25 83 SER A O 1
ATOM 666 N N . ILE A 1 84 ? -12.561 18.557 0.085 1.00 56.25 84 ILE A N 1
ATOM 667 C CA . ILE A 1 84 ? -12.635 20.024 0.283 1.00 56.25 84 ILE A CA 1
ATOM 668 C C . ILE A 1 84 ? -11.949 20.526 1.581 1.00 56.25 84 ILE A C 1
ATOM 670 O O . ILE A 1 84 ? -11.839 21.733 1.800 1.00 56.25 84 ILE A O 1
ATOM 674 N N . THR A 1 85 ? -11.404 19.648 2.431 1.00 56.31 85 THR A N 1
ATOM 675 C CA . THR A 1 85 ? -10.828 20.063 3.722 1.00 56.31 85 THR A CA 1
ATOM 676 C C . THR A 1 85 ? -9.560 19.2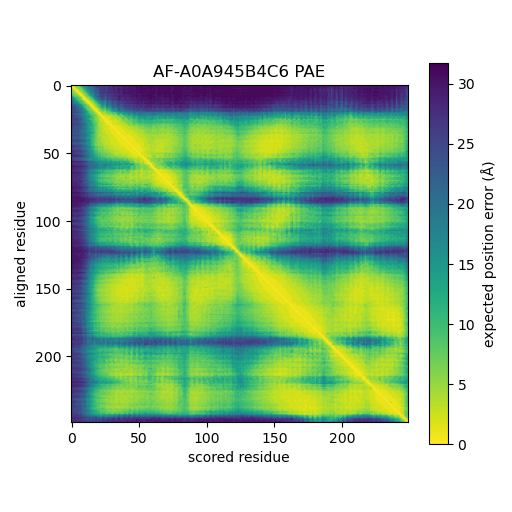78 4.065 1.00 56.31 85 THR A C 1
ATOM 678 O O . THR A 1 85 ? -9.623 18.181 4.611 1.00 56.31 85 THR A O 1
ATOM 681 N N . GLY A 1 86 ? -8.394 19.870 3.787 1.00 54.62 86 GLY A N 1
ATOM 682 C CA . GLY A 1 86 ? -7.082 19.370 4.215 1.00 54.62 86 GLY A CA 1
ATOM 683 C C . GLY A 1 86 ? -6.195 18.838 3.088 1.00 54.62 86 GLY A C 1
ATOM 684 O O . GLY A 1 86 ? -6.659 18.491 2.007 1.00 54.62 86 GLY A O 1
ATOM 685 N N . SER A 1 87 ? -4.889 18.787 3.358 1.00 57.22 87 SER A N 1
ATOM 686 C CA . SER A 1 87 ? -3.895 18.086 2.541 1.00 57.22 87 SER A CA 1
ATOM 687 C C . SER A 1 87 ? -4.330 16.630 2.370 1.00 57.22 87 SER A C 1
ATOM 689 O O . SER A 1 87 ? -4.268 15.853 3.327 1.00 57.22 87 SER A O 1
ATOM 691 N N . SER A 1 88 ? -4.844 16.280 1.193 1.00 65.38 88 SER A N 1
ATOM 692 C CA . SER A 1 88 ? -5.445 14.968 0.981 1.00 65.38 88 SER A CA 1
ATOM 693 C C . SER A 1 88 ? -4.381 13.857 1.098 1.00 65.38 88 SER A C 1
ATOM 695 O O . SER A 1 88 ? -3.200 14.090 0.811 1.00 65.38 88 SER A O 1
ATOM 697 N N . PRO A 1 89 ? -4.775 12.626 1.472 1.00 67.50 89 PRO A N 1
ATOM 698 C CA . PRO A 1 89 ? -3.896 11.453 1.450 1.00 67.50 89 PRO A CA 1
ATOM 699 C C . PRO A 1 89 ? -3.196 11.242 0.101 1.00 67.50 89 PRO A C 1
ATOM 701 O O . PRO A 1 89 ? -2.096 10.693 0.029 1.00 67.50 89 PRO A O 1
ATOM 704 N N . ALA A 1 90 ? -3.823 11.720 -0.969 1.00 71.00 90 ALA A N 1
ATOM 705 C CA . ALA A 1 90 ? -3.278 11.663 -2.301 1.00 71.00 90 ALA A CA 1
ATOM 706 C C . ALA A 1 90 ? -2.043 12.560 -2.482 1.00 71.00 90 ALA A C 1
ATOM 708 O O . ALA A 1 90 ? -1.107 12.133 -3.152 1.00 71.00 90 ALA A O 1
ATOM 709 N N . LEU A 1 91 ? -1.951 13.718 -1.813 1.00 75.38 91 LEU A N 1
ATOM 710 C CA . LEU A 1 91 ? -0.770 14.597 -1.894 1.00 75.38 91 LEU A CA 1
ATOM 711 C C . LEU A 1 91 ? 0.471 13.909 -1.366 1.00 75.38 91 LEU A C 1
ATOM 713 O O . LEU A 1 91 ? 1.495 13.871 -2.037 1.00 75.38 91 LEU A O 1
ATOM 717 N N . ALA A 1 92 ? 0.337 13.282 -0.202 1.00 79.69 92 ALA A N 1
ATOM 718 C CA . ALA A 1 92 ? 1.416 12.520 0.396 1.00 79.69 92 ALA A CA 1
ATOM 719 C C . ALA A 1 92 ? 1.859 11.356 -0.508 1.00 79.69 92 ALA A C 1
ATOM 721 O O . ALA A 1 92 ? 3.049 11.057 -0.576 1.00 79.69 92 ALA A O 1
ATOM 722 N N . ALA A 1 93 ? 0.932 10.714 -1.227 1.00 80.06 93 ALA A N 1
ATOM 723 C CA . ALA A 1 93 ? 1.265 9.654 -2.175 1.00 80.06 93 ALA A CA 1
ATOM 724 C C . ALA A 1 93 ? 2.021 10.177 -3.413 1.00 80.06 93 ALA A C 1
ATOM 726 O O . ALA A 1 93 ? 3.004 9.553 -3.819 1.00 80.06 93 ALA A O 1
ATOM 727 N N . PHE A 1 94 ? 1.632 11.333 -3.967 1.00 78.12 94 PHE A N 1
ATOM 728 C CA . PHE A 1 94 ? 2.394 11.996 -5.034 1.00 78.12 94 PHE A CA 1
ATOM 729 C C . PHE A 1 94 ? 3.777 12.446 -4.556 1.00 78.12 94 PHE A C 1
ATOM 731 O O . PHE A 1 94 ? 4.769 12.159 -5.224 1.00 78.12 94 PHE A O 1
ATOM 738 N N . ASP A 1 95 ? 3.863 13.088 -3.391 1.00 83.06 95 ASP A N 1
ATOM 739 C CA . ASP A 1 95 ? 5.130 13.545 -2.814 1.00 83.06 95 ASP A CA 1
ATOM 740 C C . ASP A 1 95 ? 6.072 12.368 -2.550 1.00 83.06 95 ASP A C 1
ATOM 742 O O . ASP A 1 95 ? 7.261 12.441 -2.855 1.00 83.06 95 ASP A O 1
ATOM 746 N N . ALA A 1 96 ? 5.544 11.242 -2.061 1.00 82.62 96 ALA A N 1
ATOM 747 C CA . ALA A 1 96 ? 6.311 10.014 -1.895 1.00 82.62 96 ALA A CA 1
ATOM 748 C C . ALA A 1 96 ? 6.822 9.466 -3.236 1.00 82.62 96 ALA A C 1
ATOM 750 O O . ALA A 1 96 ? 7.977 9.048 -3.322 1.00 82.62 96 ALA A O 1
ATOM 751 N N . ALA A 1 97 ? 6.004 9.491 -4.292 1.00 83.19 97 ALA A N 1
ATOM 752 C CA . ALA A 1 97 ? 6.425 9.063 -5.623 1.00 83.19 97 ALA A CA 1
ATOM 753 C C . ALA A 1 97 ? 7.530 9.967 -6.189 1.00 83.19 97 ALA A C 1
ATOM 755 O O . ALA A 1 97 ? 8.513 9.464 -6.731 1.00 83.19 97 ALA A O 1
ATOM 756 N N . ILE A 1 98 ? 7.406 11.289 -6.024 1.00 84.19 98 ILE A N 1
ATOM 757 C CA . ILE A 1 98 ? 8.425 12.267 -6.431 1.00 84.19 98 ILE A CA 1
ATOM 758 C C . ILE A 1 98 ? 9.713 12.049 -5.635 1.00 84.19 98 ILE A C 1
ATOM 760 O O . ILE A 1 98 ? 10.792 11.992 -6.221 1.00 84.19 98 ILE A O 1
ATOM 764 N N . PHE A 1 99 ? 9.606 11.863 -4.318 1.00 85.75 99 PHE A N 1
ATOM 765 C CA . PHE A 1 99 ? 10.741 11.586 -3.445 1.00 85.75 99 PHE A CA 1
ATOM 766 C C . PHE A 1 99 ? 11.476 10.314 -3.878 1.00 85.75 99 PHE A C 1
ATOM 768 O O . PHE A 1 99 ? 12.687 10.336 -4.092 1.00 85.75 99 PHE A O 1
ATOM 775 N N . VAL A 1 100 ? 10.750 9.211 -4.080 1.00 85.50 100 VAL A N 1
ATOM 776 C CA . VAL A 1 100 ? 11.340 7.952 -4.552 1.00 85.50 100 VAL A CA 1
ATOM 777 C C . VAL A 1 100 ? 11.962 8.133 -5.931 1.00 85.50 100 VAL A C 1
ATOM 779 O O . VAL A 1 100 ? 13.093 7.701 -6.136 1.00 85.50 100 VAL A O 1
ATOM 782 N N . LYS A 1 101 ? 11.287 8.821 -6.858 1.00 84.25 101 LYS A N 1
ATOM 783 C CA . LYS A 1 101 ? 11.835 9.112 -8.186 1.00 84.25 101 LYS A CA 1
ATOM 784 C C . LYS A 1 101 ? 13.177 9.841 -8.096 1.00 84.25 101 LYS A C 1
ATOM 786 O O . LYS A 1 101 ? 14.151 9.410 -8.711 1.00 84.25 101 LYS A O 1
ATOM 791 N N . PHE A 1 102 ? 13.230 10.902 -7.298 1.00 84.38 102 PHE A N 1
ATOM 792 C CA . PHE A 1 102 ? 14.420 11.725 -7.141 1.00 84.38 102 PHE A CA 1
ATOM 793 C C . PHE A 1 102 ? 15.579 10.937 -6.512 1.00 84.38 102 PHE A C 1
ATOM 795 O O . PHE A 1 102 ? 16.660 10.849 -7.087 1.00 84.38 102 PHE A O 1
ATOM 802 N N . TYR A 1 103 ? 15.359 10.299 -5.360 1.00 86.56 103 TYR A N 1
ATOM 803 C CA . TYR A 1 103 ? 16.433 9.608 -4.638 1.00 86.56 103 TYR A CA 1
ATOM 804 C C . TYR A 1 103 ? 16.871 8.297 -5.299 1.00 86.56 103 TYR A C 1
ATOM 806 O O . TYR A 1 103 ? 18.058 7.974 -5.282 1.00 86.56 103 TYR A O 1
ATOM 814 N N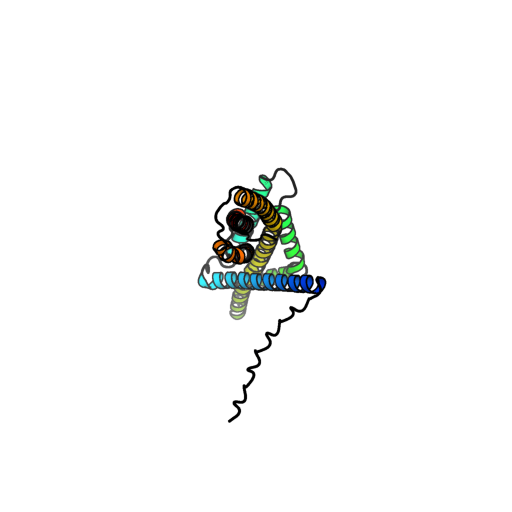 . VAL A 1 104 ? 15.936 7.526 -5.864 1.00 83.62 104 VAL A N 1
ATOM 815 C CA . VAL A 1 104 ? 16.232 6.189 -6.402 1.00 83.62 104 VAL A CA 1
ATOM 816 C C . VAL A 1 104 ? 16.680 6.236 -7.853 1.00 83.62 104 VAL A C 1
ATOM 818 O O . VAL A 1 104 ? 17.516 5.416 -8.220 1.00 83.62 104 VAL A O 1
ATOM 821 N N . PHE A 1 105 ? 16.169 7.158 -8.676 1.00 84.69 105 PHE A N 1
ATOM 822 C CA . PHE A 1 105 ? 16.415 7.145 -10.126 1.00 84.69 105 PHE A CA 1
ATOM 823 C C . PHE A 1 105 ? 17.185 8.363 -10.643 1.00 84.69 105 PHE A C 1
ATOM 825 O O . PHE A 1 105 ? 18.026 8.215 -11.532 1.00 84.69 105 PHE A O 1
ATOM 832 N N . GLU A 1 106 ? 16.922 9.553 -10.104 1.00 80.56 106 GLU A N 1
ATOM 833 C CA . GLU A 1 106 ? 17.596 10.780 -10.544 1.00 80.56 106 GLU A CA 1
ATOM 834 C C . GLU A 1 106 ? 18.985 10.905 -9.915 1.00 80.56 106 GLU A C 1
ATOM 836 O O . GLU A 1 106 ? 19.981 11.026 -10.623 1.00 80.56 106 GLU A O 1
ATOM 841 N N . TRP A 1 107 ? 19.083 10.745 -8.595 1.00 82.19 107 TRP A N 1
ATOM 842 C CA . TRP A 1 107 ? 20.359 10.810 -7.884 1.00 82.19 107 TRP A CA 1
ATOM 843 C C . TRP A 1 107 ? 21.327 9.688 -8.294 1.00 82.19 107 TRP A C 1
ATOM 845 O O . TRP A 1 107 ? 22.530 9.905 -8.441 1.00 82.19 107 TRP A O 1
ATOM 855 N N . THR A 1 108 ? 20.804 8.494 -8.569 1.00 82.06 108 THR A N 1
ATOM 856 C CA . THR A 1 108 ? 21.582 7.337 -9.048 1.00 82.06 108 THR A CA 1
ATOM 857 C C . THR A 1 108 ? 21.927 7.409 -10.539 1.00 82.06 108 THR A C 1
ATOM 859 O O . THR A 1 108 ? 22.635 6.534 -11.035 1.00 82.06 108 THR A O 1
ATOM 862 N N . HIS A 1 109 ? 21.439 8.432 -11.256 1.00 83.00 109 HIS A N 1
ATOM 863 C CA . HIS A 1 109 ? 21.597 8.620 -12.702 1.00 83.00 109 HIS A CA 1
ATOM 864 C C . HIS A 1 109 ? 21.057 7.457 -13.560 1.00 83.00 109 HIS A C 1
ATOM 866 O O . HIS A 1 109 ? 21.388 7.337 -14.741 1.00 83.00 109 HIS A O 1
ATOM 872 N N . LEU A 1 110 ? 20.177 6.617 -13.006 1.00 83.31 110 LEU A N 1
ATOM 873 C CA . LEU A 1 110 ? 19.537 5.515 -13.730 1.00 83.31 110 LEU A CA 1
ATOM 874 C C . LEU A 1 110 ? 18.658 6.005 -14.889 1.00 83.31 110 LEU A C 1
ATOM 876 O O . LEU A 1 110 ? 18.517 5.306 -15.891 1.00 83.31 110 LEU A O 1
ATOM 880 N N . ILE A 1 111 ? 18.118 7.222 -14.786 1.00 80.00 111 ILE A N 1
ATOM 881 C CA . ILE A 1 111 ? 17.356 7.871 -15.864 1.00 80.00 111 ILE A CA 1
ATOM 882 C C . ILE A 1 111 ? 18.243 8.097 -17.096 1.00 80.00 111 ILE A C 1
ATOM 884 O O . ILE A 1 111 ? 17.845 7.762 -18.206 1.00 80.00 111 ILE A O 1
ATOM 888 N N . HIS A 1 112 ? 19.480 8.567 -16.908 1.00 80.19 112 HIS A N 1
ATOM 889 C CA . HIS A 1 112 ? 20.423 8.762 -18.013 1.00 80.19 112 HIS A CA 1
ATOM 890 C C . HIS A 1 112 ? 20.843 7.440 -18.661 1.00 80.19 112 HIS A C 1
ATOM 892 O O . HIS A 1 112 ? 21.029 7.377 -19.875 1.00 80.19 112 HIS A O 1
ATOM 898 N N . PHE A 1 113 ? 20.973 6.376 -17.864 1.00 79.69 113 PHE A N 1
ATOM 899 C CA . PHE A 1 113 ? 21.237 5.035 -18.382 1.00 79.69 113 PHE A CA 1
ATOM 900 C C . PHE A 1 113 ? 20.070 4.514 -19.234 1.00 79.69 113 PHE A C 1
ATOM 902 O O . PHE A 1 113 ? 20.292 3.985 -20.323 1.00 79.69 113 PHE A O 1
ATOM 909 N N . TYR A 1 114 ? 18.833 4.719 -18.777 1.00 81.56 114 TYR A N 1
ATOM 910 C CA . TYR A 1 114 ? 17.627 4.400 -19.539 1.00 81.56 114 TYR A CA 1
ATOM 911 C C . TYR A 1 114 ? 17.536 5.195 -20.853 1.00 81.56 114 TYR A C 1
ATOM 913 O O . TYR A 1 114 ? 17.316 4.607 -21.913 1.00 81.56 114 TYR A O 1
ATOM 921 N N . ASP A 1 115 ? 17.780 6.508 -20.817 1.00 80.31 115 ASP A N 1
ATOM 922 C CA . ASP A 1 115 ? 17.764 7.353 -22.017 1.00 80.31 115 ASP A CA 1
ATOM 923 C C . ASP A 1 115 ? 18.859 6.950 -23.016 1.00 80.31 115 ASP A C 1
ATOM 925 O O . ASP A 1 115 ? 18.638 6.964 -24.230 1.00 80.31 115 ASP A O 1
ATOM 929 N N . TRP A 1 116 ? 20.034 6.545 -22.526 1.00 81.12 116 TRP A N 1
ATOM 930 C CA . TRP A 1 116 ? 21.110 6.006 -23.360 1.00 81.12 116 TRP A CA 1
ATOM 931 C C . TRP A 1 116 ? 20.718 4.678 -24.027 1.00 81.12 116 TRP A C 1
ATOM 933 O O . TRP A 1 116 ? 20.952 4.504 -25.224 1.00 81.12 116 TRP A O 1
ATOM 943 N N . LEU A 1 117 ? 20.075 3.769 -23.285 1.00 79.19 117 LEU A N 1
ATOM 944 C CA . LEU A 1 117 ? 19.556 2.495 -23.801 1.00 79.19 117 LEU A CA 1
ATOM 945 C C . LEU A 1 117 ? 18.508 2.702 -24.902 1.00 79.19 117 LEU A C 1
ATOM 947 O O . LEU A 1 117 ? 18.520 2.000 -25.914 1.00 79.19 117 LEU A O 1
ATOM 951 N N . LYS A 1 118 ? 17.611 3.676 -24.718 1.00 77.69 118 LYS A N 1
ATOM 952 C CA . LYS A 1 118 ? 16.516 3.960 -25.652 1.00 77.69 118 LYS A CA 1
ATOM 953 C C . LYS A 1 118 ? 16.995 4.616 -26.950 1.00 77.69 118 LYS A C 1
ATOM 955 O O . LYS A 1 118 ? 16.498 4.285 -28.024 1.00 77.69 118 LYS A O 1
ATOM 960 N N . ASN A 1 119 ? 17.982 5.508 -26.864 1.00 77.25 119 ASN A N 1
ATOM 961 C CA . ASN A 1 119 ? 18.490 6.292 -27.995 1.00 77.25 119 ASN A CA 1
ATOM 962 C C . ASN A 1 119 ? 19.645 5.617 -28.761 1.00 77.25 119 ASN A C 1
ATOM 964 O O . ASN A 1 119 ? 20.403 6.296 -29.457 1.00 77.25 119 ASN A O 1
ATOM 968 N N . ALA A 1 120 ? 19.812 4.296 -28.645 1.00 69.31 120 ALA A N 1
ATOM 969 C CA . ALA A 1 120 ? 20.876 3.571 -29.336 1.00 69.31 120 ALA A CA 1
ATOM 970 C C . ALA A 1 120 ? 20.772 3.746 -30.876 1.00 69.31 120 ALA A C 1
ATOM 972 O O . ALA A 1 120 ? 19.751 3.372 -31.461 1.00 69.31 120 ALA A O 1
ATOM 973 N N . PRO A 1 121 ? 21.799 4.301 -31.557 1.00 63.81 121 PRO A N 1
ATOM 974 C CA . PRO A 1 121 ? 21.738 4.598 -32.988 1.00 63.81 121 PRO A CA 1
ATOM 975 C C . PRO A 1 121 ? 21.693 3.321 -33.838 1.00 63.81 121 PRO A C 1
ATOM 977 O O . PRO A 1 121 ? 22.503 2.404 -33.672 1.00 63.81 121 PRO A O 1
ATOM 980 N N . VAL A 1 122 ? 20.744 3.282 -34.776 1.00 62.53 122 VAL A N 1
ATOM 981 C CA . VAL A 1 122 ? 20.498 2.145 -35.672 1.00 62.53 122 VAL A CA 1
ATOM 982 C C . VAL A 1 122 ? 21.208 2.385 -37.005 1.00 62.53 122 VAL A C 1
ATOM 984 O O . VAL A 1 122 ? 20.640 2.970 -37.921 1.00 62.53 122 VAL A O 1
ATOM 987 N N . ASP A 1 123 ? 22.452 1.921 -37.117 1.00 62.62 123 ASP A N 1
ATOM 988 C CA . ASP A 1 123 ? 23.201 1.898 -38.383 1.00 62.62 123 ASP A CA 1
ATOM 989 C C . ASP A 1 123 ? 23.139 0.518 -39.061 1.00 62.62 123 ASP A C 1
ATOM 991 O O . ASP A 1 123 ? 23.016 -0.515 -38.400 1.00 62.62 123 ASP A O 1
ATOM 995 N N . ALA A 1 124 ? 23.312 0.494 -40.388 1.00 60.00 124 ALA A N 1
ATOM 996 C CA . ALA A 1 124 ? 23.101 -0.644 -41.300 1.00 60.00 124 ALA A CA 1
ATOM 997 C C . ALA A 1 124 ? 23.962 -1.915 -41.069 1.00 60.00 124 ALA A C 1
ATOM 999 O O . ALA A 1 124 ? 23.886 -2.862 -41.851 1.00 60.00 124 ALA A O 1
ATOM 1000 N N . SER A 1 125 ? 24.784 -1.979 -40.016 1.00 75.69 125 SER A N 1
ATOM 1001 C CA . SER A 1 125 ? 25.599 -3.165 -39.707 1.00 75.69 125 SER A CA 1
ATOM 1002 C C . SER A 1 125 ? 24.808 -4.224 -38.919 1.00 75.69 125 SER A C 1
ATOM 1004 O O . SER A 1 125 ? 24.229 -3.940 -37.869 1.00 75.69 125 SER A O 1
ATOM 1006 N N . SER A 1 126 ? 24.835 -5.479 -39.381 1.00 69.81 126 SER A N 1
ATOM 1007 C CA . SER A 1 126 ? 24.063 -6.616 -38.838 1.00 69.81 126 SER A CA 1
ATOM 1008 C C . SER A 1 126 ? 24.317 -6.894 -37.347 1.00 69.81 126 SER A C 1
ATOM 1010 O O . SER A 1 126 ? 23.420 -7.312 -36.611 1.00 69.81 126 SER A O 1
ATOM 1012 N N . ILE A 1 127 ? 25.542 -6.630 -36.882 1.00 70.88 127 ILE A N 1
ATOM 1013 C CA . ILE A 1 127 ? 25.951 -6.803 -35.481 1.00 70.88 127 ILE A CA 1
ATOM 1014 C C . ILE A 1 127 ? 25.337 -5.704 -34.601 1.00 70.88 127 ILE A C 1
ATOM 1016 O O . ILE A 1 127 ? 24.800 -6.003 -33.536 1.00 70.88 127 ILE A O 1
ATOM 1020 N N . ARG A 1 128 ? 25.342 -4.441 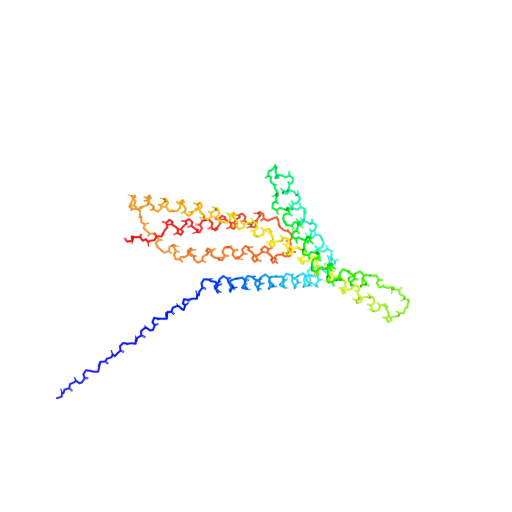-35.052 1.00 71.81 128 ARG A N 1
ATOM 1021 C CA . ARG A 1 128 ? 24.758 -3.329 -34.282 1.00 71.81 128 ARG A CA 1
ATOM 1022 C C . ARG A 1 128 ? 23.234 -3.367 -34.259 1.00 71.81 128 ARG A C 1
ATOM 1024 O O . ARG A 1 128 ? 22.660 -2.998 -33.247 1.00 71.81 128 ARG A O 1
ATOM 1031 N N . LEU A 1 129 ? 22.588 -3.906 -35.294 1.00 73.62 129 LEU A N 1
ATOM 1032 C CA . LEU A 1 129 ? 21.146 -4.188 -35.288 1.00 73.62 129 LEU A CA 1
ATOM 1033 C C . LEU A 1 129 ? 20.751 -5.196 -34.199 1.00 73.62 129 LEU A C 1
ATOM 1035 O O . LEU A 1 129 ? 19.732 -5.026 -33.531 1.00 73.62 129 LEU A O 1
ATOM 1039 N N . SER A 1 130 ? 21.573 -6.228 -33.989 1.00 73.50 130 SER A N 1
ATOM 1040 C CA . SER A 1 130 ? 21.347 -7.213 -32.923 1.00 73.50 130 SER A CA 1
ATOM 1041 C C . SER A 1 130 ? 21.541 -6.588 -31.537 1.00 73.50 130 SER A C 1
ATOM 1043 O O . SER A 1 130 ? 20.732 -6.822 -30.643 1.00 73.50 130 SER A O 1
ATOM 1045 N N . ILE A 1 131 ? 22.560 -5.735 -31.378 1.00 76.31 131 ILE A N 1
ATOM 1046 C CA . ILE A 1 131 ? 22.811 -4.983 -30.138 1.00 76.31 131 ILE A CA 1
ATOM 1047 C C . ILE A 1 131 ? 21.675 -3.992 -29.852 1.00 76.31 131 ILE A C 1
ATOM 1049 O O . ILE A 1 131 ? 21.193 -3.945 -28.726 1.00 76.31 131 ILE A O 1
ATOM 1053 N N . ALA A 1 132 ? 21.207 -3.248 -30.857 1.00 76.25 132 ALA A N 1
ATOM 1054 C CA . ALA A 1 132 ? 20.106 -2.295 -30.719 1.00 76.25 132 ALA A CA 1
ATOM 1055 C C . ALA A 1 132 ? 18.792 -2.990 -30.336 1.00 76.25 132 ALA A C 1
ATOM 1057 O O . ALA A 1 132 ? 18.084 -2.520 -29.452 1.00 76.25 132 ALA A O 1
ATOM 1058 N N . ARG A 1 133 ? 18.499 -4.160 -30.924 1.00 76.69 133 ARG A N 1
ATOM 1059 C CA . ARG A 1 133 ? 17.324 -4.962 -30.550 1.00 76.69 133 ARG A CA 1
ATOM 1060 C C . ARG A 1 133 ? 17.373 -5.393 -29.085 1.00 76.69 133 ARG A C 1
ATOM 1062 O O . ARG A 1 133 ? 16.384 -5.240 -28.378 1.00 76.69 133 ARG A O 1
ATOM 1069 N N . VAL A 1 134 ? 18.520 -5.900 -28.630 1.00 80.25 134 VAL A N 1
ATOM 1070 C CA . VAL A 1 134 ? 18.712 -6.281 -27.222 1.00 80.25 134 VAL A CA 1
ATOM 1071 C C . VAL A 1 134 ? 18.611 -5.055 -26.311 1.00 80.25 134 VAL A C 1
ATOM 1073 O O . VAL A 1 134 ? 17.951 -5.129 -25.281 1.00 80.25 134 VAL A O 1
ATOM 1076 N N . ALA A 1 135 ? 19.199 -3.920 -26.700 1.00 78.75 135 ALA A N 1
ATOM 1077 C CA . ALA A 1 135 ? 19.126 -2.671 -25.945 1.00 78.75 135 ALA A CA 1
ATOM 1078 C C . ALA A 1 135 ? 17.680 -2.180 -25.773 1.00 78.75 135 ALA A C 1
ATOM 1080 O O . ALA A 1 135 ? 17.290 -1.828 -24.662 1.00 78.75 135 ALA A O 1
ATOM 1081 N N . TRP A 1 136 ? 16.856 -2.232 -26.823 1.00 78.81 136 TRP A N 1
ATOM 1082 C CA . TRP A 1 136 ? 15.441 -1.868 -26.732 1.00 78.81 136 TRP A CA 1
ATOM 1083 C C . TRP A 1 136 ? 14.651 -2.810 -25.827 1.00 78.81 136 TRP A C 1
ATOM 1085 O O . TRP A 1 136 ? 13.911 -2.334 -24.969 1.00 78.81 136 TRP A O 1
ATOM 1095 N N . THR A 1 137 ? 14.856 -4.125 -25.932 1.00 81.56 137 THR A N 1
ATOM 1096 C CA . THR A 1 137 ? 14.232 -5.081 -25.005 1.00 81.56 137 THR A CA 1
ATOM 1097 C C . THR A 1 137 ? 14.631 -4.788 -23.559 1.00 81.56 137 THR A C 1
ATOM 1099 O O . THR A 1 137 ? 13.768 -4.694 -22.696 1.00 81.56 137 THR A O 1
ATOM 1102 N N . VAL A 1 138 ? 15.921 -4.575 -23.285 1.00 83.12 138 VAL A N 1
ATOM 1103 C CA . VAL A 1 138 ? 16.408 -4.227 -21.940 1.00 83.12 138 VAL A CA 1
ATOM 1104 C C . VAL A 1 138 ? 15.800 -2.909 -21.450 1.00 83.12 138 VAL A C 1
ATOM 1106 O O . VAL A 1 138 ? 15.425 -2.816 -20.282 1.00 83.12 138 VAL A O 1
ATOM 1109 N N . SER A 1 139 ? 15.654 -1.913 -22.329 1.00 81.94 139 SER A N 1
ATOM 1110 C CA . SER A 1 139 ? 15.028 -0.632 -21.985 1.00 81.94 139 SER A CA 1
ATOM 1111 C C . SER A 1 139 ? 13.566 -0.792 -21.557 1.00 81.94 139 SER A C 1
ATOM 1113 O O . SER A 1 139 ? 13.141 -0.134 -20.611 1.00 81.94 139 SER A O 1
ATOM 1115 N N . ASP A 1 140 ? 12.834 -1.721 -22.176 1.00 82.88 140 ASP A N 1
ATOM 1116 C CA . ASP A 1 140 ? 11.426 -1.995 -21.877 1.00 82.88 140 ASP A CA 1
ATOM 1117 C C . ASP A 1 140 ? 11.264 -2.618 -20.477 1.00 82.88 140 ASP A C 1
ATOM 1119 O O . ASP A 1 140 ? 10.506 -2.121 -19.643 1.00 82.88 140 ASP A O 1
ATOM 1123 N N . TYR A 1 141 ? 12.078 -3.626 -20.142 1.00 86.31 141 TYR A N 1
ATOM 1124 C CA . TYR A 1 141 ? 12.109 -4.200 -18.786 1.00 86.31 141 TYR A CA 1
ATOM 1125 C C . TYR A 1 141 ? 12.546 -3.184 -17.721 1.00 86.31 141 TYR A C 1
ATOM 1127 O O . TYR A 1 141 ? 12.059 -3.216 -16.586 1.00 86.31 141 TYR A O 1
ATOM 1135 N N . PHE A 1 142 ? 13.455 -2.273 -18.074 1.00 86.56 142 PHE A N 1
ATOM 1136 C CA . PHE A 1 142 ? 13.910 -1.219 -17.173 1.00 86.56 142 PHE A CA 1
ATOM 1137 C C . PHE A 1 142 ? 12.826 -0.157 -16.930 1.00 86.56 142 PHE A C 1
ATOM 1139 O O . PHE A 1 142 ? 12.620 0.268 -15.792 1.00 86.56 142 PHE A O 1
ATOM 1146 N N . GLN A 1 143 ? 12.081 0.226 -17.971 1.00 86.19 143 GLN A N 1
ATOM 1147 C CA . GLN A 1 143 ? 10.915 1.101 -17.844 1.00 86.19 143 GLN A CA 1
ATOM 1148 C C . GLN A 1 143 ? 9.852 0.465 -16.939 1.00 86.19 143 GLN A C 1
ATOM 1150 O O . GLN A 1 143 ? 9.352 1.125 -16.025 1.00 86.19 143 GLN A O 1
ATOM 1155 N N . ALA A 1 144 ? 9.570 -0.829 -17.126 1.00 87.31 144 ALA A N 1
ATOM 1156 C CA . ALA A 1 144 ? 8.645 -1.574 -16.276 1.00 87.31 144 ALA A CA 1
ATOM 1157 C C . ALA A 1 144 ? 9.103 -1.622 -14.808 1.00 87.31 144 ALA A C 1
ATOM 1159 O O . ALA A 1 144 ? 8.299 -1.402 -13.900 1.00 87.31 144 ALA A O 1
ATOM 1160 N N . LEU A 1 145 ? 10.401 -1.827 -14.554 1.00 89.44 145 LEU A N 1
ATOM 1161 C CA . LEU A 1 145 ? 10.988 -1.784 -13.209 1.00 89.44 145 LEU A CA 1
ATOM 1162 C C . LEU A 1 145 ? 10.777 -0.417 -12.538 1.00 89.44 145 LEU A C 1
ATOM 1164 O O . LEU A 1 145 ? 10.370 -0.342 -11.374 1.00 89.44 145 LEU A O 1
ATOM 1168 N N . MET A 1 146 ? 11.053 0.665 -13.268 1.00 88.31 146 MET A N 1
ATOM 1169 C CA . MET A 1 146 ? 10.937 2.027 -12.754 1.00 88.31 146 MET A CA 1
ATOM 1170 C C . MET A 1 146 ? 9.481 2.367 -12.419 1.00 88.31 146 MET A C 1
ATOM 1172 O O . MET A 1 146 ? 9.189 2.787 -11.298 1.00 88.31 146 MET A O 1
ATOM 1176 N N . ASN A 1 147 ? 8.555 2.091 -13.338 1.00 87.88 147 ASN A N 1
ATOM 1177 C CA . ASN A 1 147 ? 7.124 2.308 -13.126 1.00 87.88 147 ASN A CA 1
ATOM 1178 C C . ASN A 1 147 ? 6.587 1.469 -11.960 1.00 87.88 147 ASN A C 1
ATOM 1180 O O . ASN A 1 147 ? 5.914 2.007 -11.083 1.00 87.88 147 ASN A O 1
ATOM 1184 N N . THR A 1 148 ? 6.949 0.186 -11.886 1.00 89.25 148 THR A N 1
ATOM 1185 C CA . THR A 1 148 ? 6.553 -0.703 -10.779 1.00 89.25 148 THR A CA 1
ATOM 1186 C C . THR A 1 148 ? 7.053 -0.183 -9.435 1.00 89.25 148 THR A C 1
ATOM 1188 O O . THR A 1 148 ? 6.326 -0.222 -8.446 1.00 89.25 148 THR A O 1
ATOM 1191 N N . THR A 1 149 ? 8.264 0.375 -9.387 1.00 89.50 149 THR A N 1
ATOM 1192 C CA . THR A 1 149 ? 8.820 0.974 -8.164 1.00 89.50 149 THR A CA 1
ATOM 1193 C C . THR A 1 149 ? 8.036 2.211 -7.726 1.00 89.50 149 THR A C 1
ATOM 1195 O O . THR A 1 149 ? 7.747 2.361 -6.539 1.00 89.50 149 THR A O 1
ATOM 1198 N N . LEU A 1 150 ? 7.645 3.076 -8.666 1.00 87.50 150 LEU A N 1
ATOM 1199 C CA . LEU A 1 150 ? 6.829 4.255 -8.362 1.00 87.50 150 LEU A CA 1
ATOM 1200 C C . LEU A 1 150 ? 5.425 3.865 -7.886 1.00 87.50 150 LEU A C 1
ATOM 1202 O O . LEU A 1 150 ? 4.950 4.398 -6.886 1.00 87.50 150 LEU A O 1
ATOM 1206 N N . ILE A 1 151 ? 4.792 2.893 -8.545 1.00 88.44 151 ILE A N 1
ATOM 1207 C CA . ILE A 1 151 ? 3.485 2.357 -8.136 1.00 88.44 151 ILE A CA 1
ATOM 1208 C C . ILE A 1 151 ? 3.579 1.740 -6.741 1.00 88.44 151 ILE A C 1
ATOM 1210 O O . ILE A 1 151 ? 2.739 2.010 -5.884 1.00 88.44 151 ILE A O 1
ATOM 1214 N N . PHE A 1 152 ? 4.629 0.962 -6.475 1.00 89.81 152 PHE A N 1
ATOM 1215 C CA . PHE A 1 152 ? 4.862 0.379 -5.161 1.00 89.81 152 PHE A CA 1
ATOM 1216 C C . PHE A 1 152 ? 5.004 1.462 -4.082 1.00 89.81 152 PHE A C 1
ATOM 1218 O O . PHE A 1 152 ? 4.361 1.367 -3.038 1.00 89.81 152 PHE A O 1
ATOM 1225 N N . ALA A 1 153 ? 5.767 2.527 -4.345 1.00 89.06 153 ALA A N 1
ATOM 1226 C CA . ALA A 1 153 ? 5.912 3.656 -3.426 1.00 89.06 153 ALA A CA 1
ATOM 1227 C C . ALA A 1 153 ? 4.571 4.347 -3.130 1.00 89.06 153 ALA A C 1
ATOM 1229 O O . ALA A 1 153 ? 4.233 4.564 -1.964 1.00 89.06 153 ALA A O 1
ATOM 1230 N N . VAL A 1 154 ? 3.776 4.627 -4.168 1.00 87.50 154 VAL A N 1
ATOM 1231 C CA . VAL A 1 154 ? 2.421 5.183 -4.029 1.00 87.50 154 VAL A CA 1
ATOM 1232 C C . VAL A 1 154 ? 1.563 4.288 -3.135 1.00 87.50 154 VAL A C 1
ATOM 1234 O O . VAL A 1 154 ? 0.952 4.758 -2.173 1.00 87.50 154 VAL A O 1
ATOM 1237 N N . ARG A 1 155 ? 1.550 2.979 -3.400 1.00 89.38 155 ARG A N 1
ATOM 1238 C CA . ARG A 1 155 ? 0.718 2.028 -2.658 1.00 89.38 155 ARG A CA 1
ATOM 1239 C C . ARG A 1 155 ? 1.152 1.852 -1.207 1.00 89.38 155 ARG A C 1
ATOM 1241 O O . ARG A 1 155 ? 0.290 1.747 -0.337 1.00 89.38 155 ARG A O 1
ATOM 1248 N N . VAL A 1 156 ? 2.453 1.877 -0.918 1.00 89.62 156 VAL A N 1
ATOM 1249 C CA . VAL A 1 156 ? 2.964 1.878 0.463 1.00 89.62 156 VAL A CA 1
ATOM 1250 C C . VAL A 1 156 ? 2.473 3.111 1.217 1.00 89.62 156 VAL A C 1
ATOM 1252 O O . VAL A 1 156 ? 2.036 2.995 2.366 1.00 89.62 156 VAL A O 1
ATOM 1255 N N . THR A 1 157 ? 2.482 4.279 0.577 1.00 88.25 157 THR A N 1
ATOM 1256 C CA . THR A 1 157 ? 1.986 5.513 1.191 1.00 88.25 157 THR A CA 1
ATOM 1257 C C . THR A 1 157 ? 0.489 5.439 1.466 1.00 88.25 157 THR A C 1
ATOM 1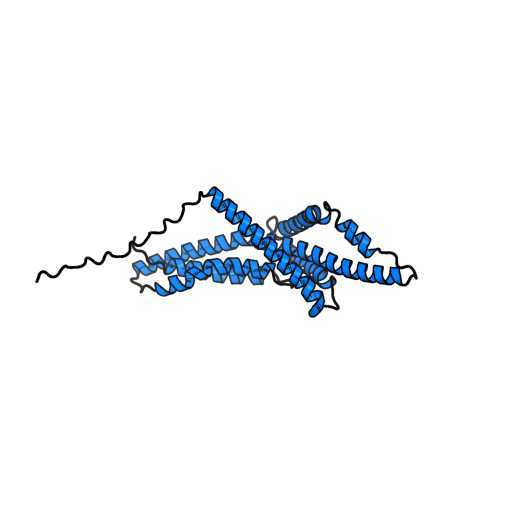259 O O . THR A 1 157 ? 0.071 5.677 2.598 1.00 88.25 157 THR A O 1
ATOM 1262 N N . VAL A 1 158 ? -0.319 5.014 0.490 1.00 86.38 158 VAL A N 1
ATOM 1263 C CA . VAL A 1 158 ? -1.772 4.834 0.669 1.00 86.38 158 VAL A CA 1
ATOM 1264 C C . VAL A 1 158 ? -2.084 3.820 1.780 1.00 86.38 158 VAL A C 1
ATOM 1266 O O . VAL A 1 158 ? -2.931 4.078 2.640 1.00 86.38 158 VAL A O 1
ATOM 1269 N N . ALA A 1 159 ? -1.367 2.694 1.826 1.00 88.44 159 ALA A N 1
ATOM 1270 C CA . ALA A 1 159 ? -1.522 1.693 2.881 1.00 88.44 159 ALA A CA 1
ATOM 1271 C C . ALA A 1 159 ? -1.166 2.252 4.266 1.00 88.44 159 ALA A C 1
ATOM 1273 O O . ALA A 1 159 ? -1.878 2.009 5.242 1.00 88.44 159 ALA A O 1
ATOM 1274 N N . THR A 1 160 ? -0.103 3.053 4.348 1.00 88.25 160 THR A N 1
ATOM 1275 C CA . THR A 1 160 ? 0.326 3.708 5.589 1.00 88.25 160 THR A CA 1
ATOM 1276 C C . THR A 1 160 ? -0.704 4.733 6.063 1.00 88.25 160 THR A C 1
ATOM 1278 O O . THR A 1 160 ? -1.065 4.739 7.239 1.00 88.25 160 THR A O 1
ATOM 1281 N N . LEU A 1 161 ? -1.243 5.546 5.154 1.00 85.75 161 LEU A N 1
ATOM 1282 C CA . LEU A 1 161 ? -2.278 6.544 5.450 1.00 85.75 161 LEU A CA 1
ATOM 1283 C C . LEU A 1 161 ? -3.624 5.919 5.831 1.00 85.75 161 LEU A C 1
ATOM 1285 O O . LEU A 1 161 ? -4.418 6.554 6.520 1.00 85.75 161 LEU A O 1
ATOM 1289 N N . SER A 1 162 ? -3.860 4.663 5.449 1.00 86.56 162 SER A N 1
ATOM 1290 C CA . SER A 1 162 ? -5.048 3.904 5.849 1.00 86.56 162 SER A CA 1
ATOM 1291 C C . SER A 1 162 ? -4.942 3.328 7.270 1.00 86.56 162 SER A C 1
ATOM 1293 O O . SER A 1 162 ? -5.963 3.040 7.893 1.00 86.56 162 SER A O 1
ATOM 1295 N N . MET A 1 163 ? -3.737 3.182 7.839 1.00 88.25 163 MET A N 1
ATOM 1296 C CA . MET A 1 163 ? -3.544 2.598 9.181 1.00 88.25 163 MET A CA 1
ATOM 1297 C C . MET A 1 163 ? -4.275 3.346 10.310 1.00 88.25 163 MET A C 1
ATOM 1299 O O . MET A 1 163 ? -4.884 2.678 11.151 1.00 88.25 163 MET A O 1
ATOM 1303 N N . PRO A 1 164 ? -4.284 4.694 10.358 1.00 89.25 164 PRO A N 1
ATOM 1304 C CA . PRO A 1 164 ? -5.099 5.435 11.319 1.00 89.25 164 PRO A CA 1
ATOM 1305 C C . PRO A 1 164 ? -6.587 5.068 11.265 1.00 89.25 164 PRO A C 1
ATOM 1307 O O . PRO A 1 164 ? -7.218 4.951 12.312 1.00 89.25 164 PRO A O 1
ATOM 1310 N N . ALA A 1 165 ? -7.143 4.813 10.077 1.00 88.56 165 ALA A N 1
ATOM 1311 C CA . ALA A 1 165 ? -8.544 4.420 9.933 1.00 88.56 165 ALA A CA 1
ATOM 1312 C C . ALA A 1 165 ? -8.820 3.032 10.541 1.00 88.56 165 ALA A C 1
ATOM 1314 O O . ALA A 1 165 ? -9.802 2.866 11.267 1.00 88.56 165 ALA A O 1
ATOM 1315 N N . PHE A 1 166 ? -7.914 2.061 10.353 1.00 89.75 166 PHE A N 1
ATOM 1316 C CA . PHE A 1 166 ? -7.993 0.769 11.053 1.00 89.75 166 PHE A CA 1
ATOM 1317 C C . PHE A 1 166 ? -7.960 0.942 12.568 1.00 89.75 166 PHE A C 1
ATOM 1319 O O . PHE A 1 166 ? -8.718 0.276 13.272 1.00 89.75 166 PHE A O 1
ATOM 1326 N N . LEU A 1 167 ? -7.103 1.828 13.082 1.00 91.69 167 LEU A N 1
ATOM 1327 C CA . LEU A 1 167 ? -7.038 2.096 14.517 1.00 91.69 167 LEU A CA 1
ATOM 1328 C C . LEU A 1 167 ? -8.363 2.660 15.035 1.00 91.69 167 LEU A C 1
ATOM 1330 O O . LEU A 1 167 ? -8.862 2.146 16.030 1.00 91.69 167 LEU A O 1
ATOM 1334 N N . LEU A 1 168 ? -8.958 3.638 14.345 1.00 94.19 168 LEU A N 1
ATOM 1335 C CA . LEU A 1 168 ? -10.239 4.240 14.735 1.00 94.19 168 LEU A CA 1
ATOM 1336 C C . LEU A 1 168 ? -11.397 3.234 14.721 1.00 94.19 168 LEU A C 1
ATOM 1338 O O . LEU A 1 168 ? -12.172 3.164 15.674 1.00 94.19 168 LEU A O 1
ATOM 1342 N N . ILE A 1 169 ? -11.506 2.422 13.667 1.00 93.94 169 ILE A N 1
ATOM 1343 C CA . ILE A 1 169 ? -12.539 1.379 13.581 1.00 93.94 169 ILE A CA 1
ATOM 1344 C C . ILE A 1 169 ? -12.306 0.311 14.651 1.00 93.94 169 ILE A C 1
ATOM 1346 O O . ILE A 1 169 ? -13.250 -0.135 15.299 1.00 93.94 169 ILE A O 1
ATOM 1350 N N . GLY A 1 170 ? -11.048 -0.064 14.883 1.00 93.44 170 GLY A N 1
ATOM 1351 C CA . GLY A 1 170 ? -10.670 -0.987 15.945 1.00 93.44 170 GLY A CA 1
ATOM 1352 C C . GLY A 1 170 ? -11.034 -0.466 17.333 1.00 93.44 170 GLY A C 1
ATOM 1353 O O . GLY A 1 170 ? -11.578 -1.223 18.132 1.00 93.44 170 GLY A O 1
ATOM 1354 N N . THR A 1 171 ? -10.774 0.809 17.636 1.00 93.44 171 THR A N 1
ATOM 1355 C CA . THR A 1 171 ? -11.118 1.399 18.937 1.00 93.44 171 THR A CA 1
ATOM 1356 C C . THR A 1 171 ? -12.623 1.532 19.122 1.00 93.44 171 THR A C 1
ATOM 1358 O O . THR A 1 171 ? -13.113 1.188 20.194 1.00 93.44 171 THR A O 1
ATOM 1361 N N . ALA A 1 172 ? -13.366 1.958 18.098 1.00 95.56 172 ALA A N 1
ATOM 1362 C CA . ALA A 1 172 ? -14.827 2.016 18.148 1.00 95.56 172 ALA A CA 1
ATOM 1363 C C . ALA A 1 172 ? -15.436 0.623 18.393 1.00 95.56 172 ALA A C 1
ATOM 1365 O O . ALA A 1 172 ? -16.149 0.420 19.372 1.00 95.56 172 ALA A O 1
ATOM 1366 N N . ALA A 1 173 ? -15.041 -0.374 17.593 1.00 94.88 173 ALA A N 1
ATOM 1367 C CA . ALA A 1 173 ? -15.482 -1.760 17.749 1.00 94.88 173 ALA A CA 1
ATOM 1368 C C . ALA A 1 173 ? -15.102 -2.362 19.112 1.00 94.88 173 ALA A C 1
ATOM 1370 O O . ALA A 1 173 ? -15.841 -3.172 19.679 1.00 94.88 173 ALA A O 1
ATOM 1371 N N . LEU A 1 174 ? -13.943 -1.977 19.653 1.00 93.25 174 LEU A N 1
ATOM 1372 C CA . LEU A 1 174 ? -13.521 -2.379 20.988 1.00 93.25 174 LEU A CA 1
ATOM 1373 C C . LEU A 1 174 ? -14.481 -1.822 22.043 1.00 93.25 174 LEU A C 1
ATOM 1375 O O . LEU A 1 174 ? -14.955 -2.605 22.863 1.00 93.25 174 LEU A O 1
ATOM 1379 N N . ILE A 1 175 ? -14.765 -0.515 22.014 1.00 94.44 175 ILE A N 1
ATOM 1380 C CA . ILE A 1 175 ? -15.681 0.155 22.950 1.00 94.44 175 ILE A CA 1
ATOM 1381 C C . ILE A 1 175 ? -17.069 -0.485 22.870 1.00 94.44 175 ILE A C 1
ATOM 1383 O O . ILE A 1 175 ? -17.589 -0.928 23.894 1.00 94.44 175 ILE A O 1
ATOM 1387 N N . ASP A 1 176 ? -17.621 -0.632 21.667 1.00 93.44 176 ASP A N 1
ATOM 1388 C CA . ASP A 1 176 ? -18.950 -1.215 21.460 1.00 93.44 176 ASP A CA 1
ATOM 1389 C C . ASP A 1 176 ? -19.027 -2.657 21.966 1.00 93.44 176 ASP A C 1
ATOM 1391 O O . ASP A 1 176 ? -19.976 -3.047 22.652 1.00 93.44 176 ASP A O 1
ATOM 1395 N N . GLY A 1 177 ? -18.004 -3.466 21.684 1.00 92.38 177 GLY A N 1
ATOM 1396 C CA . GLY A 1 177 ? -17.973 -4.840 22.169 1.00 92.38 177 GLY A CA 1
ATOM 1397 C C . GLY A 1 177 ? -17.769 -4.924 23.686 1.00 92.38 177 GLY A C 1
ATOM 1398 O O . GLY A 1 177 ? -18.329 -5.814 24.323 1.00 92.38 177 GLY A O 1
ATOM 1399 N N . LEU A 1 178 ? -17.049 -3.981 24.308 1.00 90.88 178 LEU A N 1
ATOM 1400 C CA . LEU A 1 178 ? -16.966 -3.889 25.771 1.00 90.88 178 LEU A CA 1
ATOM 1401 C C . LEU A 1 178 ? -18.322 -3.531 26.394 1.00 90.88 178 LEU A C 1
ATOM 1403 O O . LEU A 1 178 ? -18.713 -4.170 27.370 1.00 90.88 178 LEU A O 1
ATOM 1407 N N . VAL A 1 179 ? -19.067 -2.595 25.803 1.00 91.94 179 VAL A N 1
ATOM 1408 C CA . VAL A 1 179 ? -20.425 -2.243 26.251 1.00 91.94 179 VAL A CA 1
ATOM 1409 C C . VAL A 1 179 ? -21.364 -3.442 26.123 1.00 91.94 179 VAL A C 1
ATOM 1411 O O . VAL A 1 179 ? -22.087 -3.779 27.062 1.00 91.94 179 VAL A O 1
ATOM 1414 N N . GLN A 1 180 ? -21.324 -4.161 24.998 1.00 88.94 180 GLN A N 1
ATOM 1415 C CA . GLN A 1 180 ? -22.161 -5.347 24.821 1.00 88.94 180 GLN A CA 1
ATOM 1416 C C . GLN A 1 180 ? -21.786 -6.475 25.789 1.00 88.94 180 GLN A C 1
ATOM 1418 O O . GLN A 1 180 ? -22.659 -7.207 26.265 1.00 88.94 180 GLN A O 1
ATOM 1423 N N . ARG A 1 181 ? -20.498 -6.601 26.129 1.00 86.56 181 ARG A N 1
ATOM 1424 C CA . ARG A 1 181 ? -20.042 -7.522 27.171 1.00 86.56 181 ARG A CA 1
ATOM 1425 C C . ARG A 1 181 ? -20.676 -7.182 28.518 1.00 86.56 181 ARG A C 1
ATOM 1427 O O . ARG A 1 181 ? -21.125 -8.101 29.200 1.00 86.56 181 ARG A O 1
ATOM 1434 N N . GLU A 1 182 ? -20.722 -5.905 28.894 1.00 88.00 182 GLU A N 1
ATOM 1435 C CA . GLU A 1 182 ? -21.346 -5.459 30.147 1.00 88.00 182 GLU A CA 1
ATOM 1436 C C . GLU A 1 182 ? -22.849 -5.738 30.157 1.00 88.00 182 GLU A C 1
ATOM 1438 O O . GLU A 1 182 ? -23.337 -6.391 31.078 1.00 88.00 182 GLU A O 1
ATOM 1443 N N . LEU A 1 183 ? -23.571 -5.374 29.094 1.00 87.19 183 LEU A N 1
ATOM 1444 C CA . LEU A 1 183 ? -25.000 -5.683 28.959 1.00 87.19 183 LEU A CA 1
ATOM 1445 C C . LEU A 1 183 ? -25.287 -7.187 29.066 1.00 87.19 183 LEU A C 1
ATOM 1447 O O . LEU A 1 183 ? -26.248 -7.588 29.717 1.00 87.19 183 LEU A O 1
ATOM 1451 N N . ARG A 1 184 ? -24.436 -8.037 28.476 1.00 85.94 184 ARG A N 1
ATOM 1452 C CA . ARG A 1 184 ? -24.554 -9.499 28.586 1.00 85.94 184 ARG A CA 1
ATOM 1453 C C . ARG A 1 184 ? -24.365 -9.985 30.023 1.00 85.94 184 ARG A C 1
ATOM 1455 O O . ARG A 1 184 ? -25.083 -10.893 30.437 1.00 85.94 184 ARG A O 1
ATOM 1462 N N . ILE A 1 185 ? -23.402 -9.416 30.754 1.00 81.12 185 ILE A N 1
ATOM 1463 C CA . ILE A 1 185 ? -23.143 -9.760 32.161 1.00 81.12 185 ILE A CA 1
ATOM 1464 C C . ILE A 1 185 ? -24.360 -9.393 33.017 1.00 81.12 185 ILE A C 1
ATOM 1466 O O . ILE A 1 185 ? -24.828 -10.232 33.782 1.00 81.12 185 ILE A O 1
ATOM 1470 N N . TYR A 1 186 ? -24.918 -8.191 32.842 1.00 85.06 186 TYR A N 1
ATOM 1471 C CA . TYR A 1 186 ? -26.121 -7.763 33.565 1.00 85.06 186 TYR A CA 1
ATOM 1472 C C . TYR A 1 186 ? -27.376 -8.552 33.165 1.00 85.06 186 TYR A C 1
ATOM 1474 O O . TYR A 1 186 ? -28.217 -8.841 34.010 1.00 85.06 186 TYR A O 1
ATOM 1482 N N . GLY A 1 187 ? -27.496 -8.929 31.890 1.00 82.62 187 GLY A N 1
ATOM 1483 C CA . GLY A 1 187 ? -28.638 -9.670 31.351 1.00 82.62 187 GLY A CA 1
ATOM 1484 C C . GLY A 1 187 ? -28.587 -11.190 31.539 1.00 82.62 187 GLY A C 1
ATOM 1485 O O . GLY A 1 187 ? -29.472 -11.878 31.037 1.00 82.62 187 GLY A O 1
ATOM 1486 N N . GLY A 1 188 ? -27.560 -11.740 32.201 1.00 80.12 188 GLY A N 1
ATOM 1487 C CA . GLY A 1 188 ? -27.423 -13.189 32.414 1.00 80.12 188 GLY A CA 1
ATOM 1488 C C . GLY A 1 188 ? -27.258 -14.012 31.125 1.00 80.12 188 GLY A C 1
ATOM 1489 O O . GLY A 1 188 ? -27.648 -15.178 31.079 1.00 80.12 188 GLY A O 1
ATOM 1490 N N . GLY A 1 189 ? -26.721 -13.416 30.054 1.00 76.06 189 GLY A N 1
ATOM 1491 C CA . GLY A 1 189 ? -26.599 -14.066 28.744 1.00 76.06 189 GLY A CA 1
ATOM 1492 C C . GLY A 1 189 ? -25.563 -15.201 28.702 1.00 76.06 189 GLY A C 1
ATOM 1493 O O . GLY A 1 189 ? -24.536 -15.155 29.375 1.00 76.06 189 GLY A O 1
ATOM 1494 N N . ILE A 1 190 ? -25.799 -16.210 27.853 1.00 69.69 190 ILE A N 1
ATOM 1495 C CA . ILE A 1 190 ? -24.915 -17.382 27.699 1.00 69.69 190 ILE A CA 1
ATOM 1496 C C . ILE A 1 190 ? -23.564 -16.979 27.082 1.00 69.69 190 ILE A C 1
ATOM 1498 O O . ILE A 1 190 ? -23.493 -16.282 26.066 1.00 69.69 190 ILE A O 1
ATOM 1502 N N . GLU A 1 191 ? -22.467 -17.472 27.657 1.00 67.44 191 GLU A N 1
ATOM 1503 C CA . GLU A 1 191 ? -21.113 -17.211 27.170 1.00 67.44 191 GLU A CA 1
ATOM 1504 C C . GLU A 1 191 ? -20.721 -18.124 25.997 1.00 67.44 191 GLU A C 1
ATOM 1506 O O . GLU A 1 191 ? -20.781 -19.349 26.089 1.00 67.44 191 GLU A O 1
ATOM 1511 N N . ARG A 1 192 ? -20.214 -17.544 24.900 1.00 69.38 192 ARG A N 1
ATOM 1512 C CA . ARG A 1 192 ? -19.666 -18.297 23.754 1.00 69.38 192 ARG A CA 1
ATOM 1513 C C . ARG A 1 192 ? -18.142 -18.176 23.677 1.00 69.38 192 ARG A C 1
ATOM 1515 O O . ARG A 1 192 ? -17.594 -17.602 22.740 1.00 69.38 192 ARG A O 1
ATOM 1522 N N . ALA A 1 193 ? -17.444 -18.754 24.654 1.00 70.88 193 ALA A N 1
ATOM 1523 C CA . ALA A 1 193 ? -15.975 -18.717 24.736 1.00 70.88 193 ALA A CA 1
ATOM 1524 C C . ALA A 1 193 ? -15.253 -19.418 23.559 1.00 70.88 193 ALA A C 1
ATOM 1526 O O . ALA A 1 193 ? -14.086 -19.129 23.280 1.00 70.88 193 ALA A O 1
ATOM 1527 N N . MET A 1 194 ? -15.939 -20.322 22.849 1.00 70.50 194 MET A N 1
ATOM 1528 C CA . MET A 1 194 ? -15.410 -20.991 21.653 1.00 70.50 194 MET A CA 1
ATOM 1529 C C . MET A 1 194 ? -15.179 -20.003 20.498 1.00 70.50 194 MET A C 1
ATOM 1531 O O . MET A 1 194 ? -14.142 -20.050 19.841 1.00 70.50 194 MET A O 1
ATOM 1535 N N . VAL A 1 195 ? -16.105 -19.064 20.287 1.00 75.00 195 VAL A N 1
ATOM 1536 C CA . VAL A 1 195 ? -16.032 -18.097 19.180 1.00 75.00 195 VAL A CA 1
ATOM 1537 C C . VAL A 1 195 ? -14.841 -17.150 19.362 1.00 75.00 195 VAL A C 1
ATOM 1539 O O . VAL A 1 195 ? -14.138 -16.863 18.400 1.00 75.00 195 VAL A O 1
ATOM 1542 N N . TYR A 1 196 ? -14.521 -16.759 20.600 1.00 75.69 196 TYR A N 1
ATOM 1543 C CA . TYR A 1 196 ? -13.325 -15.962 20.905 1.00 75.69 196 TYR A CA 1
ATOM 1544 C C . TYR A 1 196 ? -12.029 -16.610 20.390 1.00 75.69 196 TYR A C 1
ATOM 1546 O O . TYR A 1 196 ? -11.201 -15.945 19.764 1.00 75.69 196 TYR A O 1
ATOM 1554 N N . HIS A 1 197 ? -11.850 -17.912 20.639 1.00 78.81 197 HIS A N 1
ATOM 1555 C CA . HIS A 1 197 ? -10.644 -18.633 20.225 1.00 78.81 197 HIS A CA 1
ATOM 1556 C C . HIS A 1 197 ? -10.544 -18.756 18.709 1.00 78.81 197 HIS A C 1
ATOM 1558 O O . HIS A 1 197 ? -9.435 -18.743 18.178 1.00 78.81 197 HIS A O 1
ATOM 1564 N N . HIS A 1 198 ? -11.686 -18.843 18.024 1.00 81.06 198 HIS A N 1
ATOM 1565 C CA . HIS A 1 198 ? -11.707 -18.918 16.575 1.00 81.06 198 HIS A CA 1
ATOM 1566 C C . HIS A 1 198 ? -11.464 -17.561 15.920 1.00 81.06 198 HIS A C 1
ATOM 1568 O O . HIS A 1 198 ? -10.769 -17.528 14.921 1.00 81.06 198 HIS A O 1
ATOM 1574 N N . VAL A 1 199 ? -11.976 -16.456 16.476 1.00 78.44 199 VAL A N 1
ATOM 1575 C CA . VAL A 1 199 ? -11.908 -15.116 15.859 1.00 78.44 199 VAL A CA 1
ATOM 1576 C C . VAL A 1 199 ? -10.585 -14.398 16.143 1.00 78.44 199 VAL A C 1
ATOM 1578 O O . VAL A 1 199 ? -10.020 -13.770 15.250 1.00 78.44 199 VAL A O 1
ATOM 1581 N N . LYS A 1 200 ? -10.031 -14.519 17.356 1.00 80.25 200 LYS A N 1
ATOM 1582 C CA . LYS A 1 200 ? -8.801 -13.812 17.762 1.00 80.25 200 LYS A CA 1
ATOM 1583 C C . LYS A 1 200 ? -7.611 -13.993 16.798 1.00 80.25 200 LYS A C 1
ATOM 1585 O O . LYS A 1 200 ? -6.915 -13.005 16.547 1.00 80.25 200 LYS A O 1
ATOM 1590 N N . PRO A 1 201 ? -7.330 -15.196 16.258 1.00 85.38 201 PRO A N 1
ATOM 1591 C CA . PRO A 1 201 ? -6.237 -15.384 15.308 1.00 85.38 201 PRO A CA 1
ATOM 1592 C C . PRO A 1 201 ? -6.409 -14.615 13.994 1.00 85.38 201 PRO A C 1
ATOM 1594 O O . PRO A 1 201 ? -5.396 -14.328 13.368 1.00 85.38 201 PRO A O 1
ATOM 1597 N N . TRP A 1 202 ? -7.635 -14.238 13.602 1.00 79.06 202 TRP A N 1
ATOM 1598 C CA . TRP A 1 202 ? -7.921 -13.561 12.327 1.00 79.06 202 TRP A CA 1
ATOM 1599 C C . TRP A 1 202 ? -7.615 -12.061 12.328 1.00 79.06 202 TRP A C 1
ATOM 1601 O O . TRP A 1 202 ? -7.458 -11.470 11.265 1.00 79.06 202 TRP A O 1
ATOM 1611 N N . ILE A 1 203 ? -7.450 -11.443 13.501 1.00 81.56 203 ILE A N 1
ATOM 1612 C CA . ILE A 1 203 ? -7.204 -9.996 13.617 1.00 81.56 203 ILE A CA 1
ATOM 1613 C C . ILE A 1 203 ? -5.900 -9.591 12.909 1.00 81.56 203 ILE A C 1
ATOM 1615 O O . ILE A 1 203 ? -5.868 -8.643 12.130 1.00 81.56 203 ILE A O 1
ATOM 1619 N N . LYS A 1 204 ? -4.809 -10.322 13.167 1.00 82.81 204 LYS A N 1
ATOM 1620 C CA . LYS A 1 204 ? -3.496 -10.050 12.559 1.00 82.81 204 LYS A CA 1
ATOM 1621 C C . LYS A 1 204 ? -3.466 -10.277 11.040 1.00 82.81 204 LYS A C 1
ATOM 1623 O O . LYS A 1 204 ? -3.015 -9.372 10.337 1.00 82.81 204 LYS A O 1
ATOM 1628 N N . PRO A 1 205 ? -3.917 -11.432 10.511 1.00 82.12 205 PRO A N 1
ATOM 1629 C CA . PRO A 1 205 ? -3.919 -11.659 9.076 1.00 82.12 205 PRO A CA 1
ATOM 1630 C C . PRO A 1 205 ? -4.883 -10.725 8.348 1.00 82.12 205 PRO A C 1
ATOM 1632 O O . PRO A 1 205 ? -4.591 -10.405 7.209 1.00 82.12 205 PRO A O 1
ATOM 1635 N N . ALA A 1 206 ? -5.956 -10.212 8.962 1.00 81.81 206 ALA A N 1
ATOM 1636 C CA . ALA A 1 206 ? -6.817 -9.222 8.306 1.00 81.81 206 ALA A CA 1
ATOM 1637 C C . ALA A 1 206 ? -6.031 -7.969 7.869 1.00 81.81 206 ALA A C 1
ATOM 1639 O O . ALA A 1 206 ? -6.099 -7.567 6.710 1.00 81.81 206 ALA A O 1
ATOM 1640 N N . ILE A 1 207 ? -5.198 -7.405 8.752 1.00 84.81 207 ILE A N 1
ATOM 1641 C CA . ILE A 1 207 ? -4.367 -6.239 8.407 1.00 84.81 207 ILE A CA 1
ATOM 1642 C C . ILE A 1 207 ? -3.256 -6.635 7.426 1.00 84.81 207 ILE A C 1
ATOM 1644 O O . ILE A 1 207 ? -3.086 -5.996 6.389 1.00 84.81 207 ILE A O 1
ATOM 1648 N N . MET A 1 208 ? -2.506 -7.703 7.728 1.00 83.62 208 MET A N 1
ATOM 1649 C CA . MET A 1 208 ? -1.348 -8.085 6.908 1.00 83.62 208 MET A CA 1
ATOM 1650 C C . MET A 1 208 ? -1.738 -8.554 5.503 1.00 83.62 208 MET A C 1
ATOM 1652 O O . MET A 1 208 ? -1.029 -8.253 4.549 1.00 83.62 208 MET A O 1
ATOM 1656 N N . SER A 1 209 ? -2.863 -9.259 5.360 1.00 81.94 209 SER A N 1
ATOM 1657 C CA . SER A 1 209 ? -3.373 -9.679 4.051 1.00 81.94 209 SER A CA 1
ATOM 1658 C C . SER A 1 209 ? -3.771 -8.479 3.206 1.00 81.94 209 SER A C 1
ATOM 1660 O O . SER A 1 209 ? -3.419 -8.443 2.036 1.00 81.94 209 SER A O 1
ATOM 1662 N N . THR A 1 210 ? -4.408 -7.464 3.796 1.00 86.69 210 THR A N 1
ATOM 1663 C CA . THR A 1 210 ? -4.763 -6.224 3.089 1.00 86.69 210 THR A CA 1
ATOM 1664 C C . THR A 1 210 ? -3.525 -5.558 2.497 1.00 86.69 210 THR A C 1
ATOM 1666 O O . THR A 1 210 ? -3.513 -5.228 1.316 1.00 86.69 210 THR A O 1
ATOM 1669 N N . TRP A 1 211 ? -2.453 -5.436 3.287 1.00 87.06 211 TRP A N 1
ATOM 1670 C CA . TRP A 1 211 ? -1.172 -4.907 2.813 1.00 87.06 211 TRP A CA 1
ATOM 1671 C C . TRP A 1 211 ? -0.569 -5.775 1.710 1.00 87.06 211 TRP A C 1
ATOM 1673 O O . TRP A 1 211 ? -0.190 -5.261 0.664 1.00 87.06 211 TRP A O 1
ATOM 1683 N N . PHE A 1 212 ? -0.502 -7.088 1.924 1.00 83.88 212 PHE A N 1
ATOM 1684 C CA . PHE A 1 212 ? 0.091 -8.013 0.963 1.00 83.88 212 PHE A CA 1
ATOM 1685 C C . PHE A 1 212 ? -0.649 -8.009 -0.381 1.00 83.88 212 PHE A C 1
ATOM 1687 O O . PHE A 1 212 ? -0.019 -7.885 -1.428 1.00 83.88 212 PHE A O 1
ATOM 1694 N N . PHE A 1 213 ? -1.981 -8.092 -0.361 1.00 84.69 213 PHE A N 1
ATOM 1695 C CA . PHE A 1 213 ? -2.793 -8.068 -1.574 1.00 84.69 213 PHE A CA 1
ATOM 1696 C C . PHE A 1 213 ? -2.726 -6.709 -2.266 1.00 84.69 213 PHE A C 1
ATOM 1698 O O . PHE A 1 213 ? -2.475 -6.659 -3.464 1.00 84.69 213 PHE A O 1
ATOM 1705 N N . TYR A 1 214 ? -2.877 -5.604 -1.534 1.00 87.50 214 TYR A N 1
ATOM 1706 C CA . TYR A 1 214 ? -2.839 -4.274 -2.143 1.00 87.50 214 TYR A CA 1
ATOM 1707 C C . TYR A 1 214 ? -1.481 -3.967 -2.796 1.00 87.50 214 TYR A C 1
ATOM 1709 O O . TYR A 1 214 ? -1.423 -3.455 -3.913 1.00 87.50 214 TYR A O 1
ATOM 1717 N N . LEU A 1 215 ? -0.377 -4.337 -2.141 1.00 85.75 215 LEU A N 1
ATOM 1718 C CA . LEU A 1 215 ? 0.967 -4.131 -2.682 1.00 85.75 215 LEU A CA 1
ATOM 1719 C C . LEU A 1 215 ? 1.302 -5.081 -3.842 1.00 85.75 215 LEU A C 1
ATOM 1721 O O . LEU A 1 215 ? 2.052 -4.690 -4.729 1.00 85.75 215 LEU A O 1
ATOM 1725 N N . GLY A 1 216 ? 0.763 -6.304 -3.844 1.00 78.81 216 GLY A N 1
ATOM 1726 C CA . GLY A 1 216 ? 1.136 -7.353 -4.799 1.00 78.81 216 GLY A CA 1
ATOM 1727 C C . GLY A 1 216 ? 0.276 -7.465 -6.063 1.00 78.81 216 GLY A C 1
ATOM 1728 O O . GLY A 1 216 ? 0.666 -8.179 -6.983 1.00 78.81 216 GLY A O 1
ATOM 1729 N N . ILE A 1 217 ? -0.895 -6.820 -6.134 1.00 83.00 217 ILE A N 1
ATOM 1730 C CA . ILE A 1 217 ? -1.794 -6.945 -7.297 1.00 83.00 217 ILE A CA 1
ATOM 1731 C C . ILE A 1 217 ? -1.204 -6.221 -8.530 1.00 83.00 217 ILE A C 1
ATOM 1733 O O . ILE A 1 217 ? -0.955 -5.023 -8.449 1.00 83.00 217 ILE A O 1
ATOM 1737 N N . PRO A 1 218 ? -1.054 -6.865 -9.705 1.00 77.19 218 PRO A N 1
ATOM 1738 C CA . PRO A 1 218 ? -0.46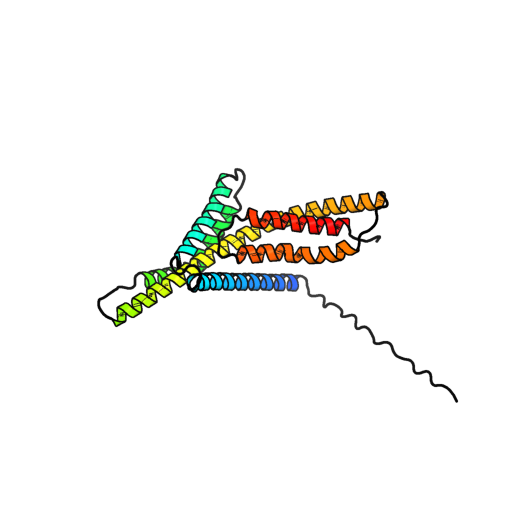7 -6.247 -10.908 1.00 77.19 218 PRO A CA 1
ATOM 1739 C C . PRO A 1 218 ? -1.451 -5.377 -11.718 1.00 77.19 218 PRO A C 1
ATOM 1741 O O . PRO A 1 218 ? -1.288 -5.168 -12.919 1.00 77.19 218 PRO A O 1
ATOM 1744 N N . PHE A 1 219 ? -2.514 -4.899 -11.069 1.00 78.69 219 PHE A N 1
ATOM 1745 C CA . PHE A 1 219 ? -3.574 -4.087 -11.662 1.00 78.69 219 PHE A CA 1
ATOM 1746 C C . PHE A 1 219 ? -3.885 -2.895 -10.758 1.00 78.69 219 PHE A C 1
ATOM 1748 O O . PHE A 1 219 ? -3.849 -3.030 -9.533 1.00 78.69 219 PHE A O 1
ATOM 1755 N N . SER A 1 220 ? -4.219 -1.743 -11.340 1.00 79.81 220 SER A N 1
ATOM 1756 C CA . SER A 1 220 ? -4.707 -0.590 -10.578 1.00 79.81 220 SER A CA 1
ATOM 1757 C C . SER A 1 220 ? -6.115 -0.859 -10.064 1.00 79.81 220 SER A C 1
ATOM 1759 O O . SER A 1 220 ? -7.027 -1.124 -10.845 1.00 79.81 220 SER A O 1
ATOM 1761 N N . ILE A 1 221 ? -6.300 -0.781 -8.748 1.00 80.31 221 ILE A N 1
ATOM 1762 C CA . ILE A 1 221 ? -7.606 -0.912 -8.097 1.00 80.31 221 ILE A CA 1
ATOM 1763 C C . ILE A 1 221 ? -7.758 0.250 -7.128 1.00 80.31 221 ILE A C 1
ATOM 1765 O O . ILE A 1 221 ? -6.837 0.553 -6.373 1.00 80.31 221 ILE A O 1
ATOM 1769 N N . HIS A 1 222 ? -8.940 0.864 -7.119 1.00 82.75 222 HIS A N 1
ATOM 1770 C CA . HIS A 1 222 ? -9.245 1.947 -6.196 1.00 82.75 222 HIS A CA 1
ATOM 1771 C C . HIS A 1 222 ? -8.991 1.513 -4.735 1.00 82.75 222 HIS A C 1
ATOM 1773 O O . HIS A 1 222 ? -9.568 0.505 -4.304 1.00 82.75 222 HIS A O 1
ATOM 1779 N N . PRO A 1 223 ? -8.215 2.272 -3.935 1.00 81.56 223 PRO A N 1
ATOM 1780 C CA . PRO A 1 223 ? -7.817 1.863 -2.585 1.00 81.56 223 PRO A CA 1
ATOM 1781 C C . PRO A 1 223 ? -9.002 1.471 -1.693 1.00 81.56 223 PRO A C 1
ATOM 1783 O O . PRO A 1 223 ? -9.004 0.416 -1.054 1.00 81.56 223 PRO A O 1
ATOM 1786 N N . ASN A 1 224 ? -10.058 2.290 -1.709 1.00 84.75 224 ASN A N 1
ATOM 1787 C CA . ASN A 1 224 ? -11.267 2.076 -0.910 1.00 84.75 224 ASN A CA 1
ATOM 1788 C C . ASN A 1 224 ? -11.912 0.695 -1.120 1.00 84.75 224 ASN A C 1
ATOM 1790 O O . ASN A 1 224 ? -12.451 0.139 -0.165 1.00 84.75 224 ASN A O 1
ATOM 1794 N N . LEU A 1 225 ? -11.821 0.107 -2.320 1.00 85.69 225 LEU A N 1
ATOM 1795 C CA . LEU A 1 225 ? -12.429 -1.195 -2.610 1.00 85.69 225 LEU A CA 1
ATOM 1796 C C . LEU A 1 225 ? -11.763 -2.340 -1.835 1.00 85.69 225 LEU A C 1
ATOM 1798 O O . LEU A 1 225 ? -12.408 -3.344 -1.552 1.00 85.69 225 LEU A O 1
ATOM 1802 N N . ILE A 1 226 ? -10.489 -2.187 -1.475 1.00 87.75 226 ILE A N 1
ATOM 1803 C CA . ILE A 1 226 ? -9.725 -3.194 -0.733 1.00 87.75 226 ILE A CA 1
ATOM 1804 C C . ILE A 1 226 ? -9.713 -2.852 0.760 1.00 87.75 226 ILE A C 1
ATOM 1806 O O . ILE A 1 226 ? -9.994 -3.712 1.598 1.00 87.75 226 ILE A O 1
ATOM 1810 N N . PHE A 1 227 ? -9.443 -1.591 1.110 1.00 88.19 227 PHE A N 1
ATOM 1811 C CA . PHE A 1 227 ? -9.292 -1.184 2.506 1.00 88.19 227 PHE A CA 1
ATOM 1812 C C . PHE A 1 227 ? -10.615 -1.169 3.282 1.00 88.19 227 PHE A C 1
ATOM 1814 O O . PHE A 1 227 ? -10.642 -1.629 4.420 1.00 88.19 227 PHE A O 1
ATOM 1821 N N . VAL A 1 228 ? -11.724 -0.696 2.701 1.00 89.44 228 VAL A N 1
ATOM 1822 C CA . VAL A 1 228 ? -13.019 -0.612 3.408 1.00 89.44 228 VAL A CA 1
ATOM 1823 C C . VAL A 1 228 ? -13.556 -1.979 3.849 1.00 89.44 228 VAL A C 1
ATOM 1825 O O . VAL A 1 228 ? -13.817 -2.141 5.044 1.00 89.44 228 VAL A O 1
ATOM 1828 N N . PRO A 1 229 ? -13.702 -2.994 2.973 1.00 90.31 229 PRO A N 1
ATOM 1829 C CA . PRO A 1 229 ? -14.180 -4.303 3.417 1.00 90.31 229 PRO A CA 1
ATOM 1830 C C . PRO A 1 229 ? -13.220 -4.955 4.417 1.00 90.31 229 PRO A C 1
ATOM 1832 O O . PRO A 1 229 ? -13.669 -5.566 5.388 1.00 90.31 229 PRO A O 1
ATOM 1835 N N . ALA A 1 230 ? -11.909 -4.771 4.245 1.00 89.88 230 ALA A N 1
ATOM 1836 C CA . ALA A 1 230 ? -10.924 -5.246 5.208 1.00 89.88 230 ALA A CA 1
ATOM 1837 C C . ALA A 1 230 ? -11.091 -4.596 6.591 1.00 89.88 230 ALA A C 1
ATOM 1839 O O . ALA A 1 230 ? -11.030 -5.290 7.608 1.00 89.88 230 ALA A O 1
ATOM 1840 N N . MET A 1 231 ? -11.352 -3.287 6.641 1.00 91.38 231 MET A N 1
ATOM 1841 C CA . MET A 1 231 ? -11.636 -2.565 7.881 1.00 91.38 231 MET A CA 1
ATOM 1842 C C . MET A 1 231 ? -12.912 -3.071 8.560 1.00 91.38 231 MET A C 1
ATOM 1844 O O . MET A 1 231 ? -12.918 -3.228 9.780 1.00 91.38 231 MET A O 1
ATOM 1848 N N . ILE A 1 232 ? -13.965 -3.385 7.798 1.00 91.00 232 ILE A N 1
ATOM 1849 C CA . ILE A 1 232 ? -15.209 -3.960 8.338 1.00 91.00 232 ILE A CA 1
ATOM 1850 C C . ILE A 1 232 ? -14.934 -5.324 8.976 1.00 91.00 232 ILE A C 1
ATOM 1852 O O . ILE A 1 232 ? -15.319 -5.556 10.122 1.00 91.00 232 ILE A O 1
ATOM 1856 N N . VAL A 1 233 ? -14.232 -6.216 8.270 1.00 91.00 233 VAL A N 1
ATOM 1857 C CA . VAL A 1 233 ? -13.876 -7.548 8.789 1.00 91.00 233 VAL A CA 1
ATOM 1858 C C . VAL A 1 233 ? -12.996 -7.430 10.034 1.00 91.00 233 VAL A C 1
ATOM 1860 O O . VAL A 1 233 ? -13.227 -8.120 11.028 1.00 91.00 233 VAL A O 1
ATOM 1863 N N . PHE A 1 234 ? -12.016 -6.526 10.011 1.00 91.25 234 PHE A N 1
ATOM 1864 C CA . PHE A 1 234 ? -11.160 -6.239 11.156 1.00 91.25 234 PHE A CA 1
ATOM 1865 C C . PHE A 1 234 ? -11.964 -5.723 12.359 1.00 91.25 234 PHE A C 1
ATOM 1867 O O . PHE A 1 234 ? -11.832 -6.264 13.458 1.00 91.25 234 PHE A O 1
ATOM 1874 N N . GLY A 1 235 ? -12.832 -4.729 12.156 1.00 91.94 235 GLY A N 1
ATOM 1875 C CA . GLY A 1 235 ? -13.703 -4.176 13.193 1.00 91.94 235 GLY A CA 1
ATOM 1876 C C . GLY A 1 235 ? -14.633 -5.235 13.778 1.00 91.94 235 GLY A C 1
ATOM 1877 O O . GLY A 1 235 ? -14.705 -5.390 14.995 1.00 91.94 235 GLY A O 1
ATOM 1878 N N . MET A 1 236 ? -15.259 -6.051 12.928 1.00 90.69 236 MET A N 1
ATOM 1879 C CA . MET A 1 236 ? -16.109 -7.161 13.360 1.00 90.69 236 MET A CA 1
ATOM 1880 C C . MET A 1 236 ? -15.329 -8.183 14.196 1.00 90.69 236 MET A C 1
ATOM 1882 O O . MET A 1 236 ? -15.817 -8.643 15.230 1.00 90.69 236 MET A O 1
ATOM 1886 N N . ALA A 1 237 ? -14.097 -8.510 13.799 1.00 89.94 237 ALA A N 1
ATOM 1887 C CA . ALA A 1 237 ? -13.241 -9.409 14.563 1.00 89.94 237 ALA A CA 1
ATOM 1888 C C . ALA A 1 237 ? -12.891 -8.833 15.945 1.00 89.94 237 ALA A C 1
ATOM 1890 O O . ALA A 1 237 ? -12.948 -9.564 16.939 1.00 89.94 237 ALA A O 1
ATOM 1891 N N . ILE A 1 238 ? -12.568 -7.537 16.037 1.00 90.75 238 ILE A N 1
ATOM 1892 C CA . ILE A 1 238 ? -12.300 -6.856 17.313 1.00 90.75 238 ILE A CA 1
ATOM 1893 C C . ILE A 1 238 ? -13.547 -6.846 18.199 1.00 90.75 238 ILE A C 1
ATOM 1895 O O . ILE A 1 238 ? -13.456 -7.268 19.352 1.00 90.75 238 ILE A O 1
ATOM 1899 N N . PHE A 1 239 ? -14.696 -6.451 17.652 1.00 91.81 239 PHE A N 1
ATOM 1900 C CA . PHE A 1 239 ? -15.981 -6.409 18.349 1.00 91.81 239 PHE A CA 1
ATOM 1901 C C . PHE A 1 239 ? -16.362 -7.769 18.941 1.00 91.81 239 PHE A C 1
ATOM 1903 O O . PHE A 1 239 ? -16.626 -7.887 20.136 1.00 91.81 239 PHE A O 1
ATOM 1910 N N . LEU A 1 240 ? -16.328 -8.832 18.130 1.00 88.94 240 LEU A N 1
ATOM 1911 C CA . LEU A 1 240 ? -16.625 -10.187 18.599 1.00 88.94 240 LEU A CA 1
ATOM 1912 C C . LEU A 1 240 ? -15.629 -10.631 19.674 1.00 88.94 240 LEU A C 1
ATOM 1914 O O . LEU A 1 240 ? -16.003 -11.279 20.650 1.00 88.94 240 LEU A O 1
ATOM 1918 N N . THR A 1 241 ? -14.356 -10.267 19.519 1.00 87.31 241 THR A N 1
ATOM 1919 C CA . THR A 1 241 ? -13.309 -10.618 20.480 1.00 87.31 241 THR A CA 1
ATOM 1920 C C . THR A 1 241 ? -13.513 -9.918 21.827 1.00 87.31 241 THR A C 1
ATOM 1922 O O . THR A 1 241 ? -13.319 -10.562 22.860 1.00 87.31 241 THR A O 1
ATOM 1925 N N . SER A 1 242 ? -13.914 -8.642 21.851 1.00 87.50 242 SER A N 1
ATOM 1926 C CA . SER A 1 242 ? -14.178 -7.895 23.090 1.00 87.50 242 SER A CA 1
ATOM 1927 C C . SER A 1 242 ? -15.508 -8.286 23.737 1.00 87.50 242 SER A C 1
ATOM 1929 O O . SER A 1 242 ? -15.529 -8.530 24.946 1.00 87.50 242 SER A O 1
ATOM 1931 N N . ALA A 1 243 ? -16.575 -8.456 22.950 1.00 84.88 243 ALA A N 1
ATOM 1932 C CA . ALA A 1 243 ? -17.901 -8.856 23.429 1.00 84.88 243 ALA A CA 1
ATOM 1933 C C . ALA A 1 243 ? -17.919 -10.260 24.053 1.00 84.88 243 ALA A C 1
ATOM 1935 O O . ALA A 1 243 ? -18.616 -10.517 25.038 1.00 84.88 243 ALA A O 1
ATOM 1936 N N . LEU A 1 244 ? -17.131 -11.185 23.498 1.00 79.88 244 LEU A N 1
ATOM 1937 C CA . LEU A 1 244 ? -17.113 -12.593 23.905 1.00 79.88 244 LEU A CA 1
ATOM 1938 C C . LEU A 1 244 ? -15.976 -12.929 24.875 1.00 79.88 244 LEU A C 1
ATOM 1940 O O . LEU A 1 244 ? -15.855 -14.088 25.286 1.00 79.88 244 LEU A O 1
ATOM 1944 N N . PHE A 1 245 ? -15.154 -11.944 25.257 1.00 71.94 245 PHE A N 1
ATOM 1945 C CA . PHE A 1 245 ? -14.048 -12.159 26.181 1.00 71.94 245 PHE A CA 1
ATOM 1946 C C . PHE A 1 245 ? -14.558 -12.658 27.535 1.00 71.94 245 PHE A C 1
ATOM 1948 O O . PHE A 1 245 ? -15.415 -12.043 28.174 1.00 71.94 245 PHE A O 1
ATOM 1955 N N . LYS A 1 246 ? -14.002 -13.783 27.983 1.00 63.91 246 LYS A N 1
ATOM 1956 C CA . LYS A 1 246 ? -14.337 -14.410 29.258 1.00 63.91 246 LYS A CA 1
ATOM 1957 C C . LYS A 1 246 ? -13.325 -13.959 30.304 1.00 63.91 246 LYS A C 1
ATOM 1959 O O . LYS A 1 246 ? -12.213 -14.486 30.312 1.00 63.91 246 LYS A O 1
ATOM 1964 N N . LYS A 1 247 ? -13.680 -13.010 31.177 1.00 54.53 247 LYS A N 1
ATOM 1965 C CA . LYS A 1 247 ? -12.997 -12.902 32.474 1.00 54.53 247 LYS A CA 1
ATOM 1966 C C . LYS A 1 247 ? -13.782 -12.096 33.511 1.00 54.53 247 LYS A C 1
ATOM 1968 O O . LYS A 1 247 ? -13.802 -10.872 33.458 1.00 54.53 247 LYS A O 1
ATOM 1973 N N . HIS A 1 248 ? -14.341 -12.816 34.483 1.00 40.47 248 HIS A N 1
ATOM 1974 C CA . HIS A 1 248 ? -14.262 -12.401 35.881 1.00 40.47 248 HIS A CA 1
ATOM 1975 C C . HIS A 1 248 ? -12.772 -12.334 36.240 1.00 40.47 248 HIS A C 1
ATOM 1977 O O . HIS A 1 248 ? -12.084 -13.358 36.158 1.00 40.47 248 HIS A O 1
ATOM 1983 N N . LEU A 1 249 ? -12.265 -11.125 36.497 1.00 41.22 249 LEU A N 1
ATOM 1984 C CA . LEU A 1 249 ? -11.037 -10.955 37.275 1.00 41.22 249 LEU A CA 1
ATOM 1985 C C . LEU A 1 249 ? -11.292 -11.420 38.707 1.00 41.22 249 LEU A C 1
ATOM 1987 O O . LEU A 1 249 ? -12.412 -11.157 39.198 1.00 41.22 249 LEU A O 1
#

Radius of gyration: 27.16 Å; Cα contacts (8 Å, |Δi|>4): 202; chains: 1; bounding box: 55×79×92 Å